Protein AF-A0A537QV20-F1 (afdb_monomer)

Mean predicted aligned error: 12.46 Å

Structure (mmCIF, N/CA/C/O backbone):
data_AF-A0A537QV20-F1
#
_entry.id   AF-A0A537QV20-F1
#
loop_
_atom_site.group_PDB
_atom_site.id
_atom_site.type_symbol
_atom_site.label_atom_id
_atom_site.label_alt_id
_atom_site.label_comp_id
_atom_site.label_asym_id
_atom_site.label_entity_id
_atom_site.label_seq_id
_atom_site.pdbx_PDB_ins_code
_atom_site.Cartn_x
_atom_site.Cartn_y
_atom_site.Cartn_z
_atom_site.occupancy
_atom_site.B_iso_or_equiv
_atom_site.auth_seq_id
_atom_site.auth_comp_id
_atom_site.auth_asym_id
_atom_site.auth_atom_id
_atom_site.pdbx_PDB_model_num
ATOM 1 N N . PHE A 1 1 ? -20.530 15.183 14.976 1.00 83.06 1 PHE A N 1
ATOM 2 C CA . PHE A 1 1 ? -19.533 14.927 16.036 1.00 83.06 1 PHE A CA 1
ATOM 3 C C . PHE A 1 1 ? -19.144 16.242 16.696 1.00 83.06 1 PHE A C 1
ATOM 5 O O . PHE A 1 1 ? -19.056 17.247 15.996 1.00 83.06 1 PHE A O 1
ATOM 12 N N . SER A 1 2 ? -18.939 16.245 18.011 1.00 84.62 2 SER A N 1
ATOM 13 C CA . SER A 1 2 ? -18.501 17.409 18.803 1.00 84.62 2 SER A CA 1
ATOM 14 C C . SER A 1 2 ? -17.058 17.230 19.309 1.00 84.62 2 SER A C 1
ATOM 16 O O . SER A 1 2 ? -16.461 16.164 19.130 1.00 84.62 2 SER A O 1
ATOM 18 N N . GLY A 1 3 ? -16.486 18.277 19.914 1.00 87.19 3 GLY A N 1
ATOM 19 C CA . GLY A 1 3 ? -15.143 18.257 20.516 1.00 87.19 3 GLY A CA 1
ATOM 20 C C . GLY A 1 3 ? -13.991 18.476 19.528 1.00 87.19 3 GLY A C 1
ATOM 21 O O . GLY A 1 3 ? -14.162 18.331 18.314 1.00 87.19 3 GLY A O 1
ATOM 22 N N . SER A 1 4 ? -12.823 18.851 20.049 1.00 85.56 4 SER A N 1
ATOM 23 C CA . SER A 1 4 ? -11.565 18.939 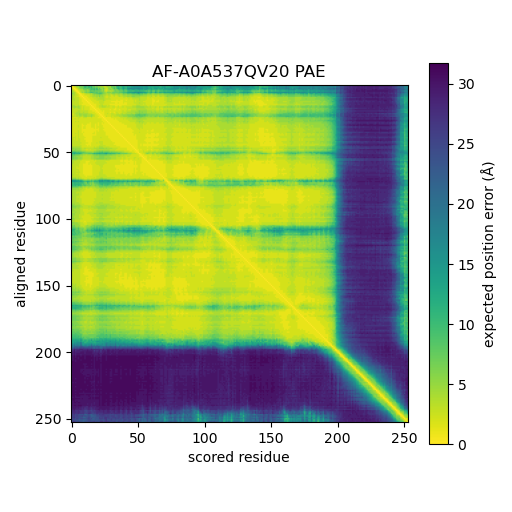19.301 1.00 85.56 4 SER A CA 1
ATOM 24 C C . SER A 1 4 ? -10.848 17.585 19.275 1.00 85.56 4 SER A C 1
ATOM 26 O O . SER A 1 4 ? -11.146 16.697 20.069 1.00 85.56 4 SER A O 1
ATOM 28 N N . VAL A 1 5 ? -9.928 17.414 18.326 1.00 86.88 5 VAL A N 1
ATOM 29 C CA . VAL A 1 5 ? -9.008 16.271 18.282 1.00 86.88 5 VAL A CA 1
ATOM 30 C C . VAL A 1 5 ? -7.671 16.762 18.823 1.00 86.88 5 VAL A C 1
ATOM 32 O O . VAL A 1 5 ? -7.104 17.696 18.261 1.00 86.88 5 VAL A O 1
ATOM 35 N N . ARG A 1 6 ? -7.198 16.176 19.927 1.00 85.19 6 ARG A N 1
ATOM 36 C CA . ARG A 1 6 ? -5.950 16.597 20.592 1.00 85.19 6 ARG A CA 1
ATOM 37 C C . ARG A 1 6 ? -4.696 16.198 19.821 1.00 85.19 6 ARG A C 1
ATOM 39 O O . ARG A 1 6 ? -3.746 16.967 19.770 1.00 85.19 6 ARG A O 1
ATOM 46 N N . GLU A 1 7 ? -4.710 15.011 19.223 1.00 88.38 7 GLU A N 1
ATOM 47 C CA . GLU A 1 7 ? -3.584 14.450 18.483 1.00 88.38 7 GLU A CA 1
ATOM 48 C C . GLU A 1 7 ? -4.075 13.859 17.164 1.00 88.38 7 GLU A C 1
ATOM 50 O O . GLU A 1 7 ? -5.080 13.144 17.121 1.00 88.38 7 GLU A O 1
ATOM 55 N N . MET A 1 8 ? -3.369 14.170 16.078 1.00 88.75 8 MET A N 1
ATOM 56 C CA . MET A 1 8 ? -3.676 13.600 14.775 1.00 88.75 8 MET A CA 1
ATOM 57 C C . MET A 1 8 ? -3.246 12.128 14.750 1.00 88.75 8 MET A C 1
ATOM 59 O O . MET A 1 8 ? -2.077 11.842 15.017 1.00 88.75 8 MET A O 1
ATOM 63 N N . PRO A 1 9 ? -4.149 11.187 14.424 1.00 91.81 9 PRO A N 1
ATOM 64 C CA . PRO A 1 9 ? -3.788 9.780 14.341 1.00 91.81 9 PRO A CA 1
ATOM 65 C C . PRO A 1 9 ? -2.670 9.562 13.326 1.00 91.81 9 PRO A C 1
ATOM 67 O O . PRO A 1 9 ? -2.690 10.132 12.235 1.00 91.81 9 PRO A O 1
ATOM 70 N N . ARG A 1 10 ? -1.709 8.707 13.679 1.00 93.81 10 ARG A N 1
ATOM 71 C CA . ARG A 1 10 ? -0.640 8.312 12.758 1.00 93.81 10 ARG A CA 1
ATOM 72 C C . ARG A 1 10 ? -1.222 7.541 11.572 1.00 93.81 10 ARG A C 1
ATOM 74 O O . ARG A 1 10 ? -2.214 6.821 11.718 1.00 93.81 10 ARG A O 1
ATOM 81 N N . GLU A 1 11 ? -0.578 7.664 10.418 1.00 95.06 11 GLU A N 1
ATOM 82 C CA . GLU A 1 11 ? -0.956 6.930 9.210 1.00 95.06 11 GLU A CA 1
ATOM 83 C C . GLU A 1 11 ? -0.945 5.412 9.460 1.00 95.06 11 GLU A C 1
ATOM 85 O O . GLU A 1 11 ? -0.132 4.907 10.239 1.00 95.06 11 GLU A O 1
ATOM 90 N N . GLY A 1 12 ? -1.876 4.687 8.837 1.00 96.88 12 GLY A N 1
ATOM 91 C CA . GLY A 1 12 ? -2.024 3.240 9.016 1.00 96.88 12 GLY A CA 1
ATOM 92 C C . GLY A 1 12 ? -2.440 2.795 10.421 1.00 96.88 12 GLY A C 1
ATOM 93 O O . GLY A 1 12 ? -2.220 1.643 10.776 1.00 96.88 12 GLY A O 1
ATOM 94 N N . THR A 1 13 ? -3.013 3.674 11.251 1.00 97.31 13 THR A N 1
ATOM 95 C CA . THR A 1 13 ? -3.509 3.288 12.589 1.00 97.31 13 THR A CA 1
ATOM 96 C C . THR A 1 13 ? -5.022 3.160 12.676 1.00 97.31 13 THR A C 1
ATOM 98 O O . THR A 1 13 ? -5.535 2.721 13.707 1.00 97.31 13 THR A O 1
ATOM 101 N N . MET A 1 14 ? -5.747 3.526 11.621 1.00 97.44 14 MET A N 1
ATOM 102 C CA . MET A 1 14 ? -7.204 3.519 11.582 1.00 97.44 14 MET A CA 1
ATOM 103 C C . MET A 1 14 ? -7.708 2.600 10.476 1.00 97.44 14 MET A C 1
ATOM 105 O O . MET A 1 14 ? -7.144 2.562 9.389 1.00 97.44 14 MET A O 1
ATOM 109 N N . LEU A 1 15 ? -8.802 1.887 10.739 1.00 98.06 15 LEU A N 1
ATOM 110 C CA . LEU A 1 15 ? -9.431 1.024 9.746 1.00 98.06 15 LEU A CA 1
ATOM 111 C C . LEU A 1 15 ? -10.532 1.814 9.021 1.00 98.06 15 LEU A C 1
ATOM 113 O O . LEU A 1 15 ? -11.494 2.229 9.677 1.00 98.06 15 LEU A O 1
ATOM 117 N N . PRO A 1 16 ? -10.425 2.051 7.703 1.00 95.88 16 PRO A N 1
ATOM 118 C CA . PRO A 1 16 ? -11.477 2.705 6.938 1.00 95.88 16 PRO A CA 1
ATOM 119 C C . PRO A 1 16 ? -12.624 1.719 6.679 1.00 95.88 16 PRO A C 1
ATOM 121 O O . PRO A 1 16 ? -12.529 0.827 5.843 1.00 95.88 16 PRO A O 1
ATOM 124 N N . GLU A 1 17 ? -13.722 1.890 7.409 1.00 94.31 17 GLU A N 1
ATOM 125 C CA . GLU A 1 17 ? -14.950 1.102 7.284 1.00 94.31 17 GLU A CA 1
ATOM 126 C C . GLU A 1 17 ? -16.180 1.986 7.530 1.00 94.31 17 GLU A C 1
ATOM 128 O O . GLU A 1 17 ? -16.075 3.163 7.885 1.00 94.31 17 GLU A O 1
ATOM 133 N N . THR A 1 18 ? -17.371 1.415 7.346 1.00 95.31 18 THR A N 1
ATOM 134 C CA . THR A 1 18 ? -18.624 2.080 7.714 1.00 95.31 18 THR A CA 1
ATOM 135 C C . THR A 1 18 ? -18.909 1.881 9.202 1.00 95.31 18 THR A C 1
ATOM 137 O O . THR A 1 18 ? -19.179 0.770 9.653 1.00 95.31 18 THR A O 1
ATOM 140 N N . TYR A 1 19 ? -18.921 2.973 9.967 1.00 94.81 19 TYR A N 1
ATOM 141 C CA . TYR A 1 19 ? -19.185 2.953 11.407 1.00 94.81 19 TYR A CA 1
ATOM 142 C C . TYR A 1 19 ? -20.510 3.636 11.748 1.00 94.81 19 TYR A C 1
ATOM 144 O O . TYR A 1 19 ? -20.805 4.732 11.275 1.00 94.81 19 TYR A O 1
ATOM 152 N N . LYS A 1 20 ? -21.294 3.012 12.634 1.00 95.69 20 LYS A N 1
ATOM 153 C CA . LYS A 1 20 ? -22.526 3.594 13.186 1.00 95.69 20 LYS A CA 1
ATOM 154 C C . LYS A 1 20 ? -22.252 4.215 14.555 1.00 95.69 20 LYS A C 1
ATOM 156 O O . LYS A 1 20 ? -21.703 3.548 15.438 1.00 95.69 20 LYS A O 1
ATOM 161 N N . PHE A 1 21 ? -22.675 5.465 14.739 1.00 95.12 21 PHE A N 1
ATOM 162 C CA . PHE A 1 21 ? -22.495 6.224 15.978 1.00 95.12 21 PHE A CA 1
ATOM 163 C C . PHE A 1 21 ? -23.814 6.840 16.457 1.00 95.12 21 PHE A C 1
ATOM 165 O O . PHE A 1 21 ? -24.584 7.331 15.627 1.00 95.12 21 PHE A O 1
ATOM 172 N N . PRO A 1 22 ? -24.081 6.852 17.775 1.00 94.69 22 PRO A N 1
ATOM 173 C CA . PRO A 1 22 ? -25.190 7.617 18.327 1.00 94.69 22 PRO A CA 1
ATOM 174 C C . PRO A 1 22 ? -24.954 9.128 18.176 1.00 94.69 22 PRO A C 1
ATOM 176 O O . PRO A 1 22 ? -23.826 9.607 18.016 1.00 94.69 22 PRO A O 1
ATOM 179 N N . ARG A 1 23 ? -26.033 9.916 18.250 1.00 93.44 23 ARG A N 1
ATOM 180 C CA . ARG A 1 23 ? -25.908 11.380 18.308 1.00 93.44 23 ARG A CA 1
ATOM 181 C C . ARG A 1 23 ? -25.132 11.776 19.568 1.00 93.44 23 ARG A C 1
ATOM 183 O O . ARG A 1 23 ? -25.304 11.178 20.621 1.00 93.44 23 ARG A O 1
ATOM 190 N N . GLY A 1 24 ? -24.281 12.791 19.442 1.00 92.69 24 GLY A N 1
ATOM 191 C CA . GLY A 1 24 ? -23.457 13.289 20.549 1.00 92.69 24 GLY A CA 1
ATOM 192 C C . GLY A 1 24 ? -22.085 12.623 20.703 1.00 92.69 24 GLY A C 1
ATOM 193 O O . GLY A 1 24 ? -21.293 13.113 21.500 1.00 92.69 24 GLY A O 1
ATOM 194 N N . THR A 1 25 ? -21.748 11.583 19.925 1.00 95.44 25 THR A N 1
ATOM 195 C CA . THR A 1 25 ? -20.388 11.010 19.934 1.00 95.44 25 THR A CA 1
ATOM 196 C C . THR A 1 25 ? -19.331 12.071 19.602 1.00 95.44 25 THR A C 1
ATOM 198 O O . THR A 1 25 ? -19.487 12.865 18.659 1.00 95.44 25 THR A O 1
ATOM 201 N N . THR A 1 26 ? -18.242 12.082 20.372 1.00 95.56 26 THR A N 1
ATOM 202 C CA . THR A 1 26 ? -17.119 13.006 20.175 1.00 95.56 26 THR A CA 1
ATOM 203 C C . THR A 1 26 ? -16.193 12.526 19.058 1.00 95.56 26 THR A C 1
ATOM 205 O O . THR A 1 26 ? -16.142 11.338 18.737 1.00 95.56 26 THR A O 1
ATOM 208 N N . ARG A 1 27 ? -15.425 13.440 18.454 1.00 95.06 27 ARG A N 1
ATOM 209 C CA . ARG A 1 27 ? -14.431 13.073 17.425 1.00 95.06 27 ARG A CA 1
ATOM 210 C C . ARG A 1 27 ? -13.378 12.087 17.949 1.00 95.06 27 ARG A C 1
ATOM 212 O O . ARG A 1 27 ? -13.012 11.158 17.239 1.00 95.06 27 ARG A O 1
ATOM 219 N N . GLU A 1 28 ? -12.951 12.239 19.199 1.00 94.88 28 GLU A N 1
ATOM 220 C CA . GLU A 1 28 ? -11.993 11.331 19.847 1.00 94.88 28 GLU A CA 1
ATOM 221 C C . GLU A 1 28 ? -12.555 9.910 19.996 1.00 94.88 28 GLU A C 1
ATOM 223 O O . GLU A 1 28 ? -11.861 8.939 19.707 1.00 94.88 28 GLU A O 1
ATOM 228 N N . GLN A 1 29 ? -13.834 9.772 20.366 1.00 95.00 29 GLN A N 1
ATOM 229 C CA . GLN A 1 29 ? -14.499 8.467 20.451 1.00 95.00 29 GLN A CA 1
ATOM 230 C C . GLN A 1 29 ? -14.603 7.780 19.083 1.00 95.00 29 GLN A C 1
ATOM 232 O O . GLN A 1 29 ? -14.464 6.558 18.994 1.00 95.00 29 GLN A O 1
ATOM 237 N N . VAL A 1 30 ? -14.825 8.551 18.012 1.00 95.50 30 VAL A N 1
ATOM 238 C CA . VAL A 1 30 ? -14.817 8.029 16.635 1.00 95.50 30 VAL A CA 1
ATOM 239 C C . VAL A 1 30 ? -13.439 7.471 16.287 1.00 95.50 30 VAL A C 1
ATOM 241 O O . VAL A 1 30 ? -13.338 6.308 15.900 1.00 95.50 30 VAL A O 1
ATOM 244 N N . ILE A 1 31 ? -12.382 8.264 16.488 1.00 95.81 31 ILE A N 1
ATOM 245 C CA . ILE A 1 31 ? -10.993 7.863 16.221 1.00 95.81 31 ILE A CA 1
ATOM 246 C C . ILE A 1 31 ? -10.628 6.610 17.023 1.00 95.81 31 ILE A C 1
ATOM 248 O O . ILE A 1 31 ? -10.145 5.633 16.452 1.00 95.81 31 ILE A O 1
ATOM 252 N N . ALA A 1 32 ? -10.917 6.598 18.327 1.00 95.81 32 ALA A N 1
ATOM 253 C CA . ALA A 1 32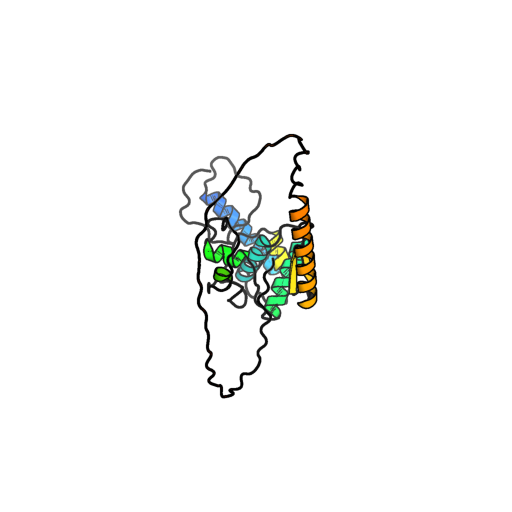 ? -10.618 5.464 19.196 1.00 95.81 32 ALA A CA 1
ATOM 254 C C . ALA A 1 32 ? -11.306 4.177 18.715 1.00 95.81 32 ALA A C 1
ATOM 256 O O . ALA A 1 32 ? -10.694 3.106 18.713 1.00 95.81 32 ALA A O 1
ATOM 257 N N . ARG A 1 33 ? -12.557 4.273 18.239 1.00 96.69 33 ARG A N 1
ATOM 258 C CA . ARG A 1 33 ? -13.276 3.129 17.664 1.00 96.69 33 ARG A CA 1
ATOM 259 C C . ARG A 1 33 ? -12.601 2.611 16.394 1.00 96.69 33 ARG A C 1
ATOM 261 O O . ARG A 1 33 ? -12.445 1.398 16.258 1.00 96.69 33 ARG A O 1
ATOM 268 N N . MET A 1 34 ? -12.178 3.502 15.498 1.00 97.94 34 MET A N 1
ATOM 269 C CA . MET A 1 34 ? -11.479 3.127 14.261 1.00 97.94 34 MET A CA 1
ATOM 270 C C . MET A 1 34 ? -10.116 2.484 14.543 1.00 97.94 34 MET A C 1
ATOM 272 O O . MET A 1 34 ? -9.760 1.489 13.913 1.00 97.94 34 MET A O 1
ATOM 276 N N . GLN A 1 35 ? -9.366 3.005 15.517 1.00 97.94 35 GLN A N 1
ATOM 277 C CA . GLN A 1 35 ? -8.081 2.438 15.935 1.00 97.94 35 GLN A CA 1
ATOM 278 C C . GLN A 1 35 ? -8.246 1.073 16.606 1.00 97.94 35 GLN A C 1
ATOM 280 O O . GLN A 1 35 ? -7.445 0.164 16.389 1.00 97.94 35 GLN A O 1
ATOM 285 N N . GLN A 1 36 ? -9.295 0.896 17.411 1.00 98.12 36 GLN A N 1
ATOM 286 C CA . GLN A 1 36 ? -9.593 -0.397 18.020 1.00 98.12 36 GLN A CA 1
ATOM 287 C C . GLN A 1 36 ? -9.984 -1.436 16.962 1.00 98.12 36 GLN A C 1
ATOM 289 O O . GLN A 1 36 ? -9.533 -2.579 17.041 1.00 98.12 36 GLN A O 1
ATOM 294 N N . ALA A 1 37 ? -10.783 -1.046 15.965 1.00 98.25 37 ALA A N 1
ATOM 295 C CA . ALA A 1 37 ? -11.127 -1.909 14.839 1.00 98.25 37 ALA A CA 1
ATOM 296 C C . ALA A 1 37 ? -9.877 -2.313 14.040 1.00 98.25 37 ALA A C 1
ATOM 298 O O . ALA A 1 37 ? -9.674 -3.501 13.798 1.00 98.25 37 ALA A O 1
ATOM 299 N N . HIS A 1 38 ? -8.991 -1.356 13.744 1.00 98.56 38 HIS A N 1
ATOM 300 C CA . HIS A 1 38 ? -7.707 -1.620 13.091 1.00 98.56 38 HIS A CA 1
ATOM 301 C C . HIS A 1 38 ? -6.852 -2.626 13.860 1.00 98.56 38 HIS A C 1
ATOM 303 O O . HIS A 1 38 ? -6.428 -3.627 13.292 1.00 98.56 38 HIS A O 1
ATOM 309 N N . LYS A 1 39 ? -6.638 -2.406 15.164 1.00 98.31 39 LYS A N 1
ATOM 310 C CA . LYS A 1 39 ? -5.831 -3.306 16.004 1.00 98.31 39 LYS A CA 1
ATOM 311 C C . LYS A 1 39 ? -6.364 -4.739 15.996 1.00 98.31 39 LYS A C 1
ATOM 313 O O . LYS A 1 39 ? -5.577 -5.672 15.887 1.00 98.31 39 LYS A O 1
ATOM 318 N N . ARG A 1 40 ? -7.688 -4.912 16.091 1.00 98.31 40 ARG A N 1
ATOM 319 C CA . ARG A 1 40 ? -8.326 -6.238 16.042 1.00 98.31 40 ARG A CA 1
ATOM 320 C C . ARG A 1 40 ? -8.139 -6.903 14.681 1.00 98.31 40 ARG A C 1
ATOM 322 O O . ARG A 1 40 ? -7.693 -8.043 14.637 1.00 98.31 40 ARG A O 1
ATOM 329 N N . ALA A 1 41 ? -8.441 -6.187 13.597 1.00 98.44 41 ALA A N 1
ATOM 330 C CA . ALA A 1 41 ? -8.304 -6.713 12.242 1.00 98.44 41 ALA A CA 1
ATOM 331 C C . ALA A 1 41 ? -6.849 -7.089 11.931 1.00 98.44 41 ALA A C 1
ATOM 333 O O . ALA A 1 41 ? -6.591 -8.178 11.432 1.00 98.44 41 ALA A O 1
ATOM 334 N N . LEU A 1 42 ? -5.892 -6.226 12.282 1.00 98.56 42 LEU A N 1
ATOM 335 C CA . LEU A 1 42 ? -4.472 -6.494 12.078 1.00 98.56 42 LEU A CA 1
ATOM 336 C C . LEU A 1 42 ? -4.011 -7.738 12.842 1.00 98.56 42 LEU A C 1
ATOM 338 O O . LEU A 1 42 ? -3.314 -8.560 12.261 1.00 98.56 42 LEU A O 1
ATOM 342 N N . ALA A 1 43 ? -4.402 -7.893 14.110 1.00 98.50 43 ALA A N 1
ATOM 343 C CA . ALA A 1 43 ? -4.035 -9.065 14.902 1.00 98.50 43 ALA A CA 1
ATOM 344 C C . ALA A 1 43 ? -4.576 -10.367 14.284 1.00 98.50 43 ALA A C 1
ATOM 346 O O . ALA A 1 43 ? -3.815 -11.309 14.075 1.00 98.50 43 ALA A O 1
ATOM 347 N N . GLU A 1 44 ? -5.861 -10.379 13.919 1.00 98.38 44 GLU A N 1
ATOM 348 C CA . GLU A 1 44 ? -6.536 -11.523 13.291 1.00 98.38 44 GLU A CA 1
ATOM 349 C C . GLU A 1 44 ? -5.884 -11.918 11.953 1.00 98.38 44 GLU A C 1
ATOM 351 O O . GLU A 1 44 ? -5.646 -13.092 11.673 1.00 98.38 44 GLU A O 1
ATOM 356 N N . ILE A 1 45 ? -5.576 -10.928 11.113 1.00 98.50 45 ILE A N 1
ATOM 357 C CA . ILE A 1 45 ? -4.964 -11.140 9.796 1.00 98.50 45 ILE A CA 1
ATOM 358 C C . ILE A 1 45 ? -3.512 -11.590 9.941 1.00 98.50 45 ILE A C 1
ATOM 360 O O . ILE A 1 45 ? -3.071 -12.503 9.245 1.00 98.50 45 ILE A O 1
ATOM 364 N N . TRP A 1 46 ? -2.765 -10.970 10.855 1.00 98.19 46 TRP A N 1
ATOM 365 C CA . TRP A 1 46 ? -1.368 -11.304 11.100 1.00 98.19 46 TRP A CA 1
ATOM 366 C C . TRP A 1 46 ? -1.204 -12.751 11.562 1.00 98.19 46 TRP A C 1
ATOM 368 O O . TRP A 1 46 ? -0.277 -13.426 11.116 1.00 98.19 46 TRP A O 1
ATOM 378 N N . GLU A 1 47 ? -2.101 -13.247 12.411 1.00 97.56 47 GLU A N 1
ATOM 379 C CA . GLU A 1 47 ? -2.091 -14.637 12.875 1.00 97.56 47 GLU A CA 1
ATOM 380 C C . GLU A 1 47 ? -2.285 -15.637 11.724 1.00 97.56 47 GLU A C 1
ATOM 382 O O . GLU A 1 47 ? -1.612 -16.663 11.676 1.00 97.56 47 GLU A O 1
ATOM 387 N N . ARG A 1 48 ? -3.141 -15.304 10.751 1.00 96.50 48 ARG A N 1
ATOM 388 C CA . ARG A 1 48 ? -3.483 -16.169 9.607 1.00 96.50 48 ARG A CA 1
ATOM 389 C C . ARG A 1 48 ? -2.665 -15.894 8.344 1.00 96.50 48 ARG A C 1
ATOM 391 O O . ARG A 1 48 ? -3.013 -16.391 7.273 1.00 96.50 48 ARG A O 1
ATOM 398 N N . ARG A 1 49 ? -1.623 -15.068 8.431 1.00 97.69 49 ARG A N 1
ATOM 399 C CA . ARG A 1 49 ? -0.784 -14.728 7.276 1.00 97.69 49 ARG A CA 1
ATOM 400 C C . ARG A 1 49 ? -0.056 -15.960 6.744 1.00 97.69 49 ARG A C 1
ATOM 402 O O . ARG A 1 49 ? 0.241 -16.902 7.480 1.00 97.69 49 ARG A O 1
ATOM 409 N N . THR A 1 50 ? 0.330 -15.908 5.476 1.00 95.62 50 THR A N 1
ATOM 410 C CA . THR A 1 50 ? 1.201 -16.932 4.889 1.00 95.62 50 THR A CA 1
ATOM 411 C C . THR A 1 50 ? 2.551 -16.976 5.639 1.00 95.62 50 THR A C 1
ATOM 413 O O . THR A 1 50 ? 3.144 -15.923 5.875 1.00 95.62 50 THR A O 1
ATOM 416 N N . PRO A 1 51 ? 3.072 -18.160 6.018 1.00 88.94 51 PRO A N 1
ATOM 417 C CA . PRO A 1 51 ? 4.227 -18.266 6.920 1.00 88.94 51 PRO A CA 1
ATOM 418 C C . PRO A 1 51 ? 5.553 -17.757 6.332 1.00 88.94 51 PRO A C 1
ATOM 420 O O . PRO A 1 51 ? 6.411 -17.308 7.085 1.00 88.94 51 PRO A O 1
ATOM 423 N N . ASP A 1 52 ? 5.721 -17.785 5.007 1.00 89.19 52 ASP A N 1
ATOM 424 C CA . ASP A 1 52 ? 6.979 -17.447 4.319 1.00 89.19 52 ASP A CA 1
ATOM 425 C C . ASP A 1 52 ? 6.935 -16.068 3.629 1.00 89.19 52 ASP A C 1
ATOM 427 O O . ASP A 1 52 ? 7.264 -15.897 2.449 1.00 89.19 52 ASP A O 1
ATOM 431 N N . LEU A 1 53 ? 6.430 -15.058 4.339 1.00 95.50 53 LEU A N 1
ATOM 432 C CA . LEU A 1 53 ? 6.459 -13.680 3.853 1.00 95.50 53 LEU A CA 1
ATOM 433 C C . LEU A 1 53 ? 7.799 -13.011 4.206 1.00 95.50 53 LEU A C 1
ATOM 435 O O . LEU A 1 53 ? 8.261 -13.130 5.339 1.00 95.50 53 LEU A O 1
ATOM 439 N N . PRO A 1 54 ? 8.383 -12.196 3.306 1.00 95.75 54 PRO A N 1
ATOM 440 C CA . PRO A 1 54 ? 9.555 -11.363 3.608 1.00 95.75 54 PRO A CA 1
ATOM 441 C C . PRO A 1 54 ? 9.256 -10.207 4.591 1.00 95.75 54 PRO A C 1
ATOM 443 O O . PRO A 1 54 ? 10.112 -9.354 4.823 1.00 95.75 54 PRO A O 1
ATOM 446 N N . ILE A 1 55 ? 8.044 -10.161 5.152 1.00 95.62 55 ILE A N 1
ATOM 447 C CA . ILE A 1 55 ? 7.554 -9.166 6.108 1.00 95.62 55 ILE A CA 1
ATOM 448 C C . ILE A 1 55 ? 7.662 -9.745 7.515 1.00 95.62 55 ILE A C 1
ATOM 450 O O . ILE A 1 55 ? 7.101 -10.799 7.811 1.00 95.62 55 ILE A O 1
ATOM 454 N N . LYS A 1 56 ? 8.367 -9.033 8.395 1.00 95.19 56 LYS A N 1
ATOM 455 C CA . LYS A 1 56 ? 8.761 -9.531 9.718 1.00 95.19 56 LYS A CA 1
ATOM 456 C C . LYS A 1 56 ? 7.836 -9.089 10.845 1.00 95.19 56 LYS A C 1
ATOM 458 O O . LYS A 1 56 ? 7.796 -9.760 11.871 1.00 95.19 56 LYS A O 1
ATOM 463 N N . THR A 1 57 ? 7.110 -7.984 10.675 1.00 97.75 57 THR A N 1
ATOM 464 C CA . THR A 1 57 ? 6.265 -7.420 11.738 1.00 97.75 57 THR A CA 1
ATOM 465 C C . THR A 1 57 ? 4.882 -6.997 11.229 1.00 97.75 57 THR A C 1
ATOM 467 O O . THR A 1 57 ? 4.738 -6.703 10.035 1.00 97.75 57 THR A O 1
ATOM 470 N N . PRO A 1 58 ? 3.865 -6.920 12.113 1.00 97.94 58 PRO A N 1
ATOM 471 C CA . PRO A 1 58 ? 2.553 -6.378 11.763 1.00 97.94 58 PRO A CA 1
ATOM 472 C C . PRO A 1 58 ? 2.626 -4.959 11.184 1.00 97.94 58 PRO A C 1
ATOM 474 O O . PRO A 1 58 ? 1.880 -4.622 10.272 1.00 97.94 58 PRO A O 1
ATOM 477 N N . GLU A 1 59 ? 3.553 -4.127 11.654 1.00 98.12 59 GLU A N 1
ATOM 478 C CA . GLU A 1 59 ? 3.741 -2.761 11.155 1.00 98.12 59 GLU A CA 1
ATOM 479 C C . GLU A 1 59 ? 4.227 -2.766 9.704 1.00 98.12 59 GLU A C 1
ATOM 481 O O . GLU A 1 59 ? 3.734 -1.998 8.882 1.00 98.12 59 GLU A O 1
ATOM 486 N N . GLN A 1 60 ? 5.145 -3.671 9.354 1.00 98.44 60 GLN A N 1
ATOM 487 C CA . GLN A 1 60 ? 5.577 -3.842 7.967 1.00 98.44 60 GLN A CA 1
ATOM 488 C C . GLN A 1 60 ? 4.441 -4.364 7.074 1.00 98.44 60 GLN A C 1
ATOM 490 O O . GLN A 1 60 ? 4.355 -3.965 5.910 1.00 98.44 60 GLN A O 1
ATOM 495 N N . LEU A 1 61 ? 3.549 -5.209 7.610 1.00 98.56 61 LEU A N 1
ATOM 496 C CA . LEU A 1 61 ? 2.341 -5.640 6.901 1.00 98.56 61 LEU A CA 1
ATOM 497 C C . LEU A 1 61 ? 1.434 -4.444 6.592 1.00 98.56 61 LEU A C 1
ATOM 499 O O . LEU A 1 61 ? 0.994 -4.298 5.454 1.00 98.56 61 LEU A O 1
ATOM 503 N N . VAL A 1 62 ? 1.197 -3.568 7.573 1.00 98.69 62 VAL A N 1
ATOM 504 C CA . VAL A 1 62 ? 0.416 -2.333 7.386 1.00 98.69 62 VAL A CA 1
ATOM 505 C C . VAL A 1 62 ? 1.071 -1.426 6.344 1.00 98.69 62 VAL A C 1
ATOM 507 O O . VAL A 1 62 ? 0.378 -0.906 5.469 1.00 98.69 62 VAL A O 1
ATOM 510 N N . THR A 1 63 ? 2.398 -1.271 6.378 1.00 98.62 63 THR A N 1
ATOM 511 C CA . THR A 1 63 ? 3.129 -0.493 5.370 1.00 98.62 63 THR A CA 1
ATOM 512 C C . THR A 1 63 ? 2.903 -1.051 3.969 1.00 98.62 63 THR A C 1
ATOM 514 O O . THR A 1 63 ? 2.486 -0.297 3.089 1.00 98.62 63 THR A O 1
ATOM 517 N N . LEU A 1 64 ? 3.097 -2.358 3.753 1.00 98.50 64 LEU A N 1
ATOM 518 C CA . LEU A 1 64 ? 2.839 -2.959 2.443 1.00 98.50 64 LEU A CA 1
ATOM 519 C C . LEU A 1 64 ? 1.370 -2.796 2.029 1.00 98.50 64 LEU A C 1
ATOM 521 O O . LEU A 1 64 ? 1.093 -2.392 0.901 1.00 98.50 64 LEU A O 1
ATOM 525 N N . ALA A 1 65 ? 0.433 -3.072 2.936 1.00 98.44 65 ALA A N 1
ATOM 526 C CA . ALA A 1 65 ? -0.994 -2.944 2.669 1.00 98.44 65 ALA A CA 1
ATOM 527 C C . ALA A 1 65 ? -1.374 -1.514 2.260 1.00 98.44 65 ALA A C 1
ATOM 529 O O . ALA A 1 65 ? -2.196 -1.339 1.367 1.00 98.44 65 ALA A O 1
ATOM 530 N N . SER A 1 66 ? -0.749 -0.492 2.853 1.00 98.19 66 SER A N 1
ATOM 531 C CA . SER A 1 66 ? -0.980 0.907 2.477 1.00 98.19 66 SER A CA 1
ATOM 532 C C . SER A 1 66 ? -0.498 1.237 1.061 1.00 98.19 66 SER A C 1
ATOM 534 O O . SER A 1 66 ? -1.118 2.050 0.383 1.00 98.19 66 SER A O 1
ATOM 536 N N . ILE A 1 67 ? 0.568 0.583 0.588 1.00 98.00 67 ILE A N 1
ATOM 537 C CA . ILE A 1 67 ? 1.050 0.728 -0.790 1.00 98.00 67 ILE A CA 1
ATOM 538 C C . ILE A 1 67 ? 0.061 0.047 -1.740 1.00 98.00 67 ILE A C 1
ATOM 540 O O . ILE A 1 67 ? -0.422 0.671 -2.680 1.00 98.00 67 ILE A O 1
ATOM 544 N N . VAL A 1 68 ? -0.322 -1.198 -1.440 1.00 97.69 68 VAL A N 1
ATOM 545 C CA . VAL A 1 68 ? -1.301 -1.971 -2.225 1.00 97.69 68 VAL A CA 1
ATOM 546 C C . VAL A 1 68 ? -2.646 -1.242 -2.341 1.00 97.69 68 VAL A C 1
ATOM 548 O O . VAL A 1 68 ? -3.226 -1.203 -3.427 1.00 97.69 68 VAL A O 1
ATOM 551 N N . GLU A 1 69 ? -3.119 -0.631 -1.249 1.00 96.19 69 GLU A N 1
ATOM 552 C CA . GLU A 1 69 ? -4.338 0.191 -1.204 1.00 96.19 69 GLU A CA 1
ATOM 553 C C . GLU A 1 69 ? -4.286 1.342 -2.213 1.00 96.19 69 GLU A C 1
ATOM 555 O O . GLU A 1 69 ? -5.277 1.638 -2.874 1.00 96.19 69 GLU A O 1
ATOM 560 N N . LYS A 1 70 ? -3.128 1.999 -2.341 1.00 94.25 70 LYS A N 1
ATOM 561 C CA . LYS A 1 70 ? -2.970 3.158 -3.223 1.00 94.25 70 LYS A CA 1
ATOM 562 C C . LYS A 1 70 ? -2.758 2.795 -4.688 1.00 94.25 70 LYS A C 1
ATOM 564 O O . LYS A 1 70 ? -3.057 3.639 -5.528 1.00 94.25 70 LYS A O 1
ATOM 569 N N . GLU A 1 71 ? -2.279 1.591 -4.979 1.00 92.81 71 GLU A N 1
ATOM 570 C CA . GLU A 1 71 ? -2.082 1.103 -6.351 1.00 92.81 71 GLU A CA 1
ATOM 571 C C . GLU A 1 71 ? -3.346 0.491 -6.952 1.00 92.81 71 GLU A C 1
ATOM 573 O O . GLU A 1 71 ? -3.579 0.556 -8.157 1.00 92.81 71 GLU A O 1
ATOM 578 N N . THR A 1 72 ? -4.183 -0.133 -6.122 1.00 85.25 72 THR A N 1
ATOM 579 C CA . THR A 1 72 ? -5.236 -1.003 -6.641 1.00 85.25 72 THR A CA 1
ATOM 580 C C . THR A 1 72 ? -6.599 -0.317 -6.678 1.00 85.25 72 THR A C 1
ATOM 582 O O . THR A 1 72 ? -7.244 -0.149 -5.643 1.00 85.25 72 THR A O 1
ATOM 585 N N . GLY A 1 73 ? -7.099 -0.041 -7.887 1.00 75.94 73 GLY A N 1
ATOM 586 C CA . GLY A 1 73 ? -8.490 0.375 -8.111 1.00 75.94 73 GLY A CA 1
ATOM 587 C C . GLY A 1 73 ? -9.498 -0.784 -8.178 1.00 75.94 73 GLY A C 1
ATOM 588 O O . GLY A 1 73 ? -10.619 -0.649 -7.689 1.00 75.94 73 GLY A O 1
ATOM 589 N N . LYS A 1 74 ? -9.111 -1.940 -8.742 1.00 86.25 74 LYS A N 1
ATOM 590 C CA . LYS A 1 74 ? -9.983 -3.120 -8.920 1.00 86.25 74 LYS A CA 1
ATOM 591 C C . LYS A 1 74 ? -9.795 -4.148 -7.805 1.00 86.25 74 LYS A C 1
ATOM 593 O O . LYS A 1 74 ? -8.681 -4.594 -7.548 1.00 86.25 74 LYS A O 1
ATOM 598 N N . SER A 1 75 ? -10.884 -4.580 -7.168 1.00 85.88 75 SER A N 1
ATOM 599 C CA . SER A 1 75 ? -10.828 -5.517 -6.034 1.00 85.88 75 SER A CA 1
ATOM 600 C C . SER A 1 75 ? -10.069 -6.806 -6.330 1.00 85.88 75 SER A C 1
ATOM 602 O O . SER A 1 75 ? -9.310 -7.275 -5.481 1.00 85.88 75 SER A O 1
ATOM 604 N N . ASP A 1 76 ? -10.251 -7.327 -7.537 1.00 89.06 76 ASP A N 1
ATOM 605 C CA . ASP A 1 76 ? -9.834 -8.678 -7.912 1.00 89.06 76 ASP A CA 1
ATOM 606 C C . ASP A 1 76 ? -8.336 -8.757 -8.237 1.00 89.06 76 ASP A C 1
ATOM 608 O O . ASP A 1 76 ? -7.729 -9.823 -8.166 1.00 89.06 76 ASP A O 1
ATOM 612 N N . GLU A 1 77 ? -7.701 -7.618 -8.522 1.00 94.06 77 GLU A N 1
ATOM 613 C CA . GLU A 1 77 ? -6.267 -7.541 -8.818 1.00 94.06 77 GLU A CA 1
ATOM 614 C C . GLU A 1 77 ? -5.417 -7.362 -7.555 1.00 94.06 77 GLU A C 1
ATOM 616 O O . GLU A 1 77 ? -4.203 -7.567 -7.585 1.00 94.06 77 GLU A O 1
ATOM 621 N N . ARG A 1 78 ? -6.036 -7.016 -6.421 1.00 95.56 78 ARG A N 1
ATOM 622 C CA . ARG A 1 78 ? -5.330 -6.580 -5.208 1.00 95.56 78 ARG A CA 1
ATOM 623 C C . ARG A 1 78 ? -4.347 -7.615 -4.670 1.00 95.56 78 ARG A C 1
ATOM 625 O O . ARG A 1 78 ? -3.215 -7.281 -4.325 1.00 95.56 78 ARG A O 1
ATOM 632 N N . SER A 1 79 ? -4.761 -8.880 -4.620 1.00 96.94 79 SER A N 1
ATOM 633 C CA . SER A 1 79 ? -3.903 -9.988 -4.176 1.00 96.94 79 SER A CA 1
ATOM 634 C C . SER A 1 79 ? -2.726 -10.222 -5.130 1.00 96.94 79 SER A C 1
ATOM 636 O O . SER A 1 79 ? -1.650 -10.640 -4.697 1.00 96.94 79 SER A O 1
ATOM 638 N N . ARG A 1 80 ? -2.898 -9.916 -6.420 1.00 97.25 80 ARG A N 1
ATOM 639 C CA . ARG A 1 80 ? -1.864 -10.036 -7.450 1.00 97.25 80 ARG A CA 1
ATOM 640 C C . ARG A 1 80 ? -0.884 -8.863 -7.421 1.00 97.25 80 ARG A C 1
ATOM 642 O O . ARG A 1 80 ? 0.319 -9.091 -7.489 1.00 97.25 80 ARG A O 1
ATOM 649 N N . VAL A 1 81 ? -1.362 -7.640 -7.194 1.00 97.62 81 VAL A N 1
ATOM 650 C CA . VAL A 1 81 ? -0.505 -6.471 -6.921 1.00 97.62 81 VAL A CA 1
ATOM 651 C C . VAL A 1 81 ? 0.342 -6.706 -5.665 1.00 97.62 81 VAL A C 1
ATOM 653 O O . VAL A 1 81 ? 1.558 -6.515 -5.691 1.00 97.62 81 VAL A O 1
ATOM 656 N N . ALA A 1 82 ? -0.261 -7.217 -4.586 1.00 97.88 82 ALA A N 1
ATOM 657 C CA . ALA A 1 82 ? 0.479 -7.609 -3.386 1.00 97.88 82 ALA A CA 1
ATOM 658 C C . ALA A 1 82 ? 1.549 -8.678 -3.685 1.00 97.88 82 ALA A C 1
ATOM 660 O O . ALA A 1 82 ? 2.666 -8.590 -3.172 1.00 97.88 82 ALA A O 1
ATOM 661 N N . SER A 1 83 ? 1.241 -9.646 -4.561 1.00 97.88 83 SER A N 1
ATOM 662 C CA . SER A 1 83 ? 2.193 -10.662 -5.035 1.00 97.88 83 SER A CA 1
ATOM 663 C C . SER A 1 83 ? 3.431 -10.037 -5.680 1.00 97.88 83 SER A C 1
ATOM 665 O O . SER A 1 83 ? 4.548 -10.406 -5.321 1.00 97.88 83 SER A O 1
ATOM 667 N N . VAL A 1 84 ? 3.255 -9.034 -6.549 1.00 98.19 84 VAL A N 1
ATOM 668 C CA . VAL A 1 84 ? 4.372 -8.336 -7.206 1.00 98.19 84 VAL A CA 1
ATOM 669 C C . VAL A 1 84 ? 5.310 -7.699 -6.185 1.00 98.19 84 VAL A C 1
ATOM 671 O O . VAL A 1 84 ? 6.522 -7.919 -6.236 1.00 98.19 84 VAL A O 1
ATOM 674 N N . PHE A 1 85 ? 4.774 -6.947 -5.223 1.00 98.31 85 PHE A N 1
ATOM 675 C CA . PHE A 1 85 ? 5.607 -6.305 -4.206 1.00 98.31 85 PHE A CA 1
ATOM 676 C C . PHE A 1 85 ? 6.314 -7.321 -3.305 1.00 98.31 85 PHE A C 1
ATOM 678 O O . PHE A 1 85 ? 7.502 -7.166 -3.028 1.00 98.31 85 PHE A O 1
ATOM 685 N N . ILE A 1 86 ? 5.635 -8.395 -2.899 1.00 98.19 86 ILE A N 1
ATOM 686 C CA . ILE A 1 86 ? 6.246 -9.474 -2.112 1.00 98.19 86 ILE A CA 1
ATOM 687 C C . ILE A 1 86 ? 7.362 -10.174 -2.897 1.00 98.19 86 ILE A C 1
ATOM 689 O O . ILE A 1 86 ? 8.439 -10.415 -2.348 1.00 98.19 86 ILE A O 1
ATOM 693 N N . ASN A 1 87 ? 7.150 -10.464 -4.181 1.00 98.12 87 ASN A N 1
ATOM 694 C CA . ASN A 1 87 ? 8.162 -11.075 -5.040 1.00 98.12 87 ASN A CA 1
ATOM 695 C C . ASN A 1 87 ? 9.380 -10.162 -5.210 1.00 98.12 87 ASN A C 1
ATOM 697 O O . ASN A 1 87 ? 10.514 -10.628 -5.088 1.00 98.12 87 ASN A O 1
ATOM 701 N N . ARG A 1 88 ? 9.160 -8.855 -5.396 1.00 98.12 88 ARG A N 1
ATOM 702 C CA . ARG A 1 88 ? 10.238 -7.861 -5.434 1.00 98.12 88 ARG A CA 1
ATOM 703 C C . ARG A 1 88 ? 11.020 -7.811 -4.125 1.00 98.12 88 ARG A C 1
ATOM 705 O O . ARG A 1 88 ? 12.244 -7.874 -4.168 1.00 98.12 88 ARG A O 1
ATOM 712 N N . LEU A 1 89 ? 10.342 -7.792 -2.974 1.00 97.88 89 LEU A N 1
ATOM 713 C CA . LEU A 1 89 ? 10.999 -7.835 -1.661 1.00 97.88 89 LEU A CA 1
ATOM 714 C C . LEU A 1 89 ? 11.870 -9.086 -1.499 1.00 97.88 89 LEU A C 1
ATOM 716 O O . LEU A 1 89 ? 13.012 -8.977 -1.055 1.00 97.88 89 LEU A O 1
ATOM 720 N N . ARG A 1 90 ? 11.370 -10.261 -1.904 1.00 96.69 90 ARG A N 1
ATOM 721 C CA . ARG A 1 90 ? 12.143 -11.516 -1.870 1.00 96.69 90 ARG A CA 1
ATOM 722 C C . ARG A 1 90 ? 13.395 -11.447 -2.742 1.00 96.69 90 ARG A C 1
ATOM 724 O O . ARG A 1 90 ? 14.449 -11.917 -2.328 1.00 96.69 90 ARG A O 1
ATOM 731 N N . GLN A 1 91 ? 13.289 -10.843 -3.923 1.00 97.00 91 GLN A N 1
ATOM 732 C CA . GLN A 1 91 ? 14.397 -10.710 -4.874 1.00 97.00 91 GLN A CA 1
ATOM 733 C C . GLN A 1 91 ? 15.266 -9.466 -4.636 1.00 97.00 91 GLN A C 1
ATOM 735 O O . GLN A 1 91 ? 16.176 -9.205 -5.418 1.00 97.00 91 GLN A O 1
ATOM 740 N N . LYS A 1 92 ? 15.007 -8.695 -3.567 1.00 96.56 92 LYS A N 1
ATOM 741 C CA . LYS A 1 92 ? 15.679 -7.416 -3.274 1.00 96.56 92 LYS A CA 1
ATOM 742 C C . LYS A 1 92 ? 15.609 -6.420 -4.442 1.00 96.56 92 LYS A C 1
ATOM 744 O O . LYS A 1 92 ? 16.515 -5.620 -4.652 1.00 96.56 92 LYS A O 1
ATOM 749 N N . ILE A 1 93 ? 14.515 -6.463 -5.195 1.00 96.50 93 ILE A N 1
ATOM 750 C CA . ILE A 1 93 ? 14.189 -5.486 -6.231 1.00 96.50 93 ILE A CA 1
ATOM 751 C C . ILE A 1 93 ? 13.440 -4.331 -5.562 1.00 96.50 93 ILE A C 1
ATOM 753 O O . ILE A 1 93 ? 12.556 -4.546 -4.729 1.00 96.50 93 ILE A O 1
ATOM 757 N N . LYS A 1 94 ? 13.771 -3.095 -5.937 1.00 97.31 94 LYS A N 1
ATOM 758 C CA . LYS A 1 94 ? 13.087 -1.895 -5.438 1.00 97.31 94 LYS A CA 1
ATOM 759 C C . LYS A 1 94 ? 11.596 -1.911 -5.790 1.00 97.31 94 LYS A C 1
ATOM 761 O O . LYS A 1 94 ? 11.215 -2.350 -6.877 1.00 97.31 94 LYS A O 1
ATOM 766 N N . LEU A 1 95 ? 10.743 -1.407 -4.895 1.00 97.38 95 LEU A N 1
ATOM 767 C CA . LEU A 1 95 ? 9.288 -1.475 -5.096 1.00 97.38 95 LEU A CA 1
ATOM 768 C C . LEU A 1 95 ? 8.811 -0.572 -6.235 1.00 97.38 95 LEU A C 1
ATOM 770 O O . LEU A 1 95 ? 7.910 -0.983 -6.957 1.00 97.38 95 LEU A O 1
ATOM 774 N N . GLN A 1 96 ? 9.453 0.588 -6.431 1.00 96.38 96 GLN A N 1
ATOM 775 C CA . GLN A 1 96 ? 9.164 1.532 -7.521 1.00 96.38 96 GLN A CA 1
ATOM 776 C C . GLN A 1 96 ? 7.669 1.874 -7.623 1.00 96.38 96 GLN A C 1
ATOM 778 O O . GLN A 1 96 ? 7.054 1.706 -8.670 1.00 96.38 96 GLN A O 1
ATOM 783 N N . SER A 1 97 ? 7.087 2.313 -6.507 1.00 95.56 97 SER A N 1
ATOM 784 C CA . SER A 1 97 ? 5.670 2.667 -6.402 1.00 95.56 97 SER A CA 1
ATOM 785 C C . SER A 1 97 ? 5.496 4.189 -6.382 1.00 95.56 97 SER A C 1
ATOM 787 O O . SER A 1 97 ? 6.043 4.885 -5.521 1.00 95.56 97 SER A O 1
ATOM 789 N N . ASP A 1 98 ? 4.726 4.717 -7.335 1.00 93.56 98 ASP A N 1
ATOM 790 C CA . ASP A 1 98 ? 4.445 6.154 -7.479 1.00 93.56 98 ASP A CA 1
ATOM 791 C C . ASP A 1 98 ? 3.779 6.772 -6.227 1.00 93.56 98 ASP A C 1
ATOM 793 O O . ASP A 1 98 ? 4.225 7.836 -5.774 1.00 93.56 98 ASP A O 1
ATOM 797 N N . PRO A 1 99 ? 2.754 6.140 -5.609 1.00 94.50 99 PRO A N 1
ATOM 798 C CA . PRO A 1 99 ? 2.160 6.605 -4.359 1.00 94.50 99 PRO A CA 1
ATOM 799 C C . PRO A 1 99 ? 3.153 6.895 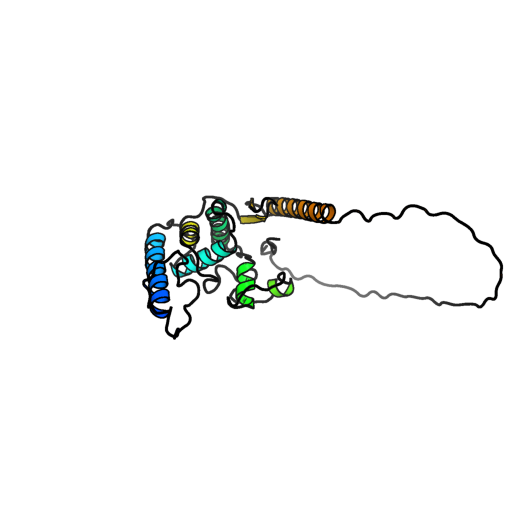-3.232 1.00 94.50 99 PRO A C 1
ATOM 801 O O . PRO A 1 99 ? 2.917 7.815 -2.445 1.00 94.50 99 PRO A O 1
ATOM 804 N N . THR A 1 100 ? 4.271 6.166 -3.144 1.00 96.50 100 THR A N 1
ATOM 805 C CA . THR A 1 100 ? 5.241 6.390 -2.065 1.00 96.50 100 THR A CA 1
ATOM 806 C C . THR A 1 100 ? 6.046 7.675 -2.285 1.00 96.50 100 THR A C 1
ATOM 808 O O . THR A 1 100 ? 6.305 8.401 -1.324 1.00 96.50 100 THR A O 1
ATOM 811 N N . ILE A 1 101 ? 6.360 8.025 -3.541 1.00 94.81 101 ILE A N 1
ATOM 812 C CA . ILE A 1 101 ? 6.938 9.337 -3.885 1.00 94.81 101 ILE A CA 1
ATOM 813 C C .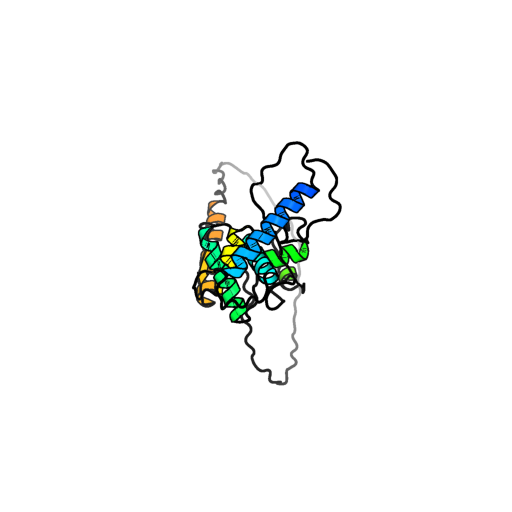 ILE A 1 101 ? 5.950 10.442 -3.522 1.00 94.81 101 ILE A C 1
ATOM 815 O O . ILE A 1 101 ? 6.322 11.395 -2.838 1.00 94.81 101 ILE A O 1
ATOM 819 N N . ILE A 1 102 ? 4.692 10.310 -3.958 1.00 93.50 102 ILE A N 1
ATOM 820 C CA . ILE A 1 102 ? 3.661 11.326 -3.710 1.00 93.50 102 ILE A CA 1
ATOM 821 C C . ILE A 1 102 ? 3.529 11.572 -2.209 1.00 93.50 102 ILE A C 1
ATOM 823 O O . ILE A 1 102 ? 3.576 12.724 -1.780 1.00 93.50 102 ILE A O 1
ATOM 827 N N . TYR A 1 103 ? 3.445 10.508 -1.407 1.00 95.06 103 TYR A N 1
ATOM 828 C CA . TYR A 1 103 ? 3.396 10.628 0.046 1.00 95.06 103 TYR A CA 1
ATOM 829 C C . TYR A 1 103 ? 4.638 11.323 0.612 1.00 95.06 103 TYR A C 1
ATOM 831 O O . TYR A 1 103 ? 4.499 12.219 1.438 1.00 95.06 103 TYR A O 1
ATOM 839 N N . GLY A 1 104 ? 5.839 10.987 0.133 1.00 92.88 104 GLY A N 1
ATOM 840 C CA . GLY A 1 104 ? 7.073 11.660 0.542 1.00 92.88 104 GLY A CA 1
ATOM 841 C C . GLY A 1 104 ? 7.107 13.162 0.223 1.00 92.88 104 GLY A C 1
ATOM 842 O O . GLY A 1 104 ? 7.743 13.916 0.955 1.00 92.88 104 GLY A O 1
ATOM 843 N N . LEU A 1 105 ? 6.417 13.605 -0.833 1.00 91.38 105 LEU A N 1
ATOM 844 C CA . LEU A 1 105 ? 6.349 15.014 -1.238 1.00 91.38 105 LEU A CA 1
ATOM 845 C C . LEU A 1 105 ? 5.289 15.808 -0.462 1.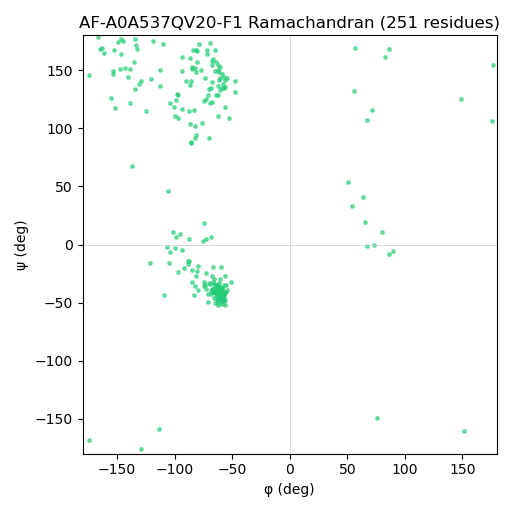00 91.38 105 LEU A C 1
ATOM 847 O O . LEU A 1 105 ? 5.539 16.944 -0.061 1.00 91.38 105 LEU A O 1
ATOM 851 N N . VAL A 1 106 ? 4.095 15.239 -0.265 1.00 91.44 106 VAL A N 1
ATOM 852 C CA . VAL A 1 106 ? 2.945 15.976 0.304 1.00 91.44 106 VAL A CA 1
ATOM 853 C C . VAL A 1 106 ? 2.646 15.621 1.764 1.00 91.44 106 VAL A C 1
ATOM 855 O O . VAL A 1 106 ? 1.956 16.380 2.449 1.00 91.44 106 VAL A O 1
ATOM 858 N N . GLY A 1 107 ? 3.180 14.506 2.266 1.00 86.44 107 GLY A N 1
ATOM 859 C CA . GLY A 1 107 ? 3.011 14.035 3.644 1.00 86.44 107 GLY A CA 1
ATOM 860 C C . GLY A 1 107 ? 1.562 13.697 3.989 1.00 86.44 107 GLY A C 1
ATOM 861 O O . GLY A 1 107 ? 1.074 14.120 5.030 1.00 86.44 107 GLY A O 1
ATOM 862 N N . GLY A 1 108 ? 0.832 13.055 3.072 1.00 81.00 108 GLY A N 1
ATOM 863 C CA . GLY A 1 108 ? -0.579 12.693 3.276 1.00 81.00 108 GLY A CA 1
ATOM 864 C C . GLY A 1 108 ? -1.577 13.861 3.220 1.00 81.00 108 GLY A C 1
ATOM 865 O O . GLY A 1 108 ? -2.780 13.639 3.314 1.00 81.00 108 GLY A O 1
ATOM 866 N N . ARG A 1 109 ? -1.125 15.107 3.003 1.00 80.50 109 ARG A N 1
ATOM 867 C CA . ARG A 1 109 ? -1.987 16.311 2.988 1.00 80.50 109 ARG A CA 1
ATOM 868 C C . ARG A 1 109 ? -2.848 16.485 1.730 1.00 80.50 109 ARG A C 1
ATOM 870 O O . ARG A 1 109 ? -3.533 17.495 1.603 1.00 80.50 109 ARG A O 1
ATOM 877 N N . GLY A 1 110 ? -2.818 15.537 0.797 1.00 76.38 110 GLY A N 1
ATOM 878 C CA . GLY A 1 110 ? -3.616 15.589 -0.425 1.00 76.38 110 GLY A CA 1
ATOM 879 C C . GLY A 1 110 ? -2.967 14.861 -1.593 1.00 76.38 110 GLY A C 1
ATOM 880 O O . GLY A 1 110 ? -2.096 14.010 -1.415 1.00 76.38 110 GLY A O 1
ATOM 881 N N . THR A 1 111 ? -3.409 15.195 -2.802 1.00 81.56 111 THR A N 1
ATOM 882 C CA . THR A 1 111 ? -2.796 14.715 -4.044 1.00 81.56 111 THR A CA 1
ATOM 883 C C . THR A 1 111 ? -1.757 15.719 -4.536 1.00 81.56 111 THR A C 1
ATOM 885 O O . THR A 1 111 ? -1.764 16.886 -4.149 1.00 81.56 111 THR A O 1
ATOM 888 N N . LEU A 1 112 ? -0.856 15.280 -5.416 1.00 84.25 112 LEU A N 1
ATOM 889 C CA . LEU A 1 112 ? 0.149 16.164 -6.009 1.00 84.25 112 LEU A CA 1
ATOM 890 C C . LEU A 1 112 ? -0.471 17.228 -6.942 1.00 84.25 112 LEU A C 1
ATOM 892 O O . LEU A 1 112 ? 0.184 18.216 -7.256 1.00 84.25 112 LEU A O 1
ATOM 896 N N . GLY A 1 113 ? -1.706 17.021 -7.421 1.00 85.44 113 GLY A N 1
ATOM 897 C CA . GLY A 1 113 ? -2.398 17.913 -8.366 1.00 85.44 113 GLY A CA 1
ATOM 898 C C . GLY A 1 113 ? -1.786 17.968 -9.774 1.00 85.44 113 GLY A C 1
ATOM 899 O O . GLY A 1 113 ? -2.302 18.659 -10.645 1.00 85.44 113 GLY A O 1
ATOM 900 N N . ARG A 1 114 ? -0.691 17.240 -10.010 1.00 90.38 114 ARG A N 1
ATOM 901 C CA . ARG A 1 114 ? 0.020 17.131 -11.288 1.00 90.38 114 ARG A CA 1
ATOM 902 C C . ARG A 1 114 ? 0.750 15.787 -11.389 1.00 90.38 114 ARG A C 1
ATOM 904 O O . ARG A 1 114 ? 0.938 15.131 -10.361 1.00 90.38 114 ARG A O 1
ATOM 911 N N . PRO A 1 115 ? 1.233 15.400 -12.582 1.00 88.88 115 PRO A N 1
ATOM 912 C CA . PRO A 1 115 ? 2.135 14.263 -12.728 1.00 88.88 115 PRO A CA 1
ATOM 913 C C . PRO A 1 115 ? 3.452 14.436 -11.952 1.00 88.88 115 PRO A C 1
ATOM 915 O O . PRO A 1 115 ? 3.934 15.558 -11.734 1.00 88.88 115 PRO A O 1
ATOM 918 N N . ILE A 1 116 ? 4.041 13.304 -11.560 1.00 89.00 116 ILE A N 1
ATOM 919 C CA . ILE A 1 116 ? 5.363 13.236 -10.926 1.00 89.00 116 ILE A CA 1
ATOM 920 C C . ILE A 1 116 ? 6.428 13.617 -11.964 1.00 89.00 116 ILE A C 1
ATOM 922 O O . ILE A 1 116 ? 6.404 13.148 -13.103 1.00 89.00 116 ILE A O 1
ATOM 926 N N . LYS A 1 117 ? 7.378 14.473 -11.582 1.00 92.19 117 LYS A N 1
ATOM 927 C CA . LYS A 1 117 ? 8.506 14.874 -12.432 1.00 92.19 117 LYS A CA 1
ATOM 928 C C . LYS A 1 117 ? 9.641 13.862 -12.333 1.00 92.19 117 LYS A C 1
ATOM 930 O O . LYS A 1 117 ? 9.905 13.297 -11.277 1.00 92.19 117 LYS A O 1
ATOM 935 N N . ARG A 1 118 ? 10.426 13.733 -13.405 1.00 91.19 118 ARG A N 1
ATOM 936 C CA . ARG A 1 118 ? 11.618 12.866 -13.425 1.00 91.19 118 ARG A CA 1
ATOM 937 C C . ARG A 1 118 ? 12.632 13.205 -12.324 1.00 91.19 118 ARG A C 1
ATOM 939 O O . ARG A 1 118 ? 13.247 12.299 -11.774 1.00 91.19 118 ARG A O 1
ATOM 946 N N . SER A 1 119 ? 12.773 14.485 -11.977 1.00 91.75 119 SER A N 1
ATOM 947 C CA . SER A 1 119 ? 13.626 14.930 -10.869 1.00 91.75 119 SER A CA 1
ATOM 948 C C . SER A 1 119 ? 13.154 14.402 -9.511 1.00 91.75 119 SER A C 1
ATOM 950 O O . SER A 1 119 ? 13.980 14.072 -8.673 1.00 91.75 119 SER A O 1
ATOM 952 N N . GLU A 1 120 ? 11.841 14.271 -9.302 1.00 91.75 120 GLU A N 1
ATOM 953 C CA . GLU A 1 120 ? 11.251 13.784 -8.045 1.00 91.75 120 GLU A CA 1
ATOM 954 C C . GLU A 1 120 ? 11.433 12.274 -7.885 1.00 91.75 120 GLU A C 1
ATOM 956 O O . GLU A 1 120 ? 11.655 11.792 -6.780 1.00 91.75 120 GLU A O 1
ATOM 961 N N . ILE A 1 121 ? 11.427 11.537 -8.998 1.00 92.31 121 ILE A N 1
ATOM 962 C CA . ILE A 1 121 ? 11.719 10.096 -9.022 1.00 92.31 121 ILE A CA 1
ATOM 963 C C . ILE A 1 121 ? 13.164 9.825 -8.586 1.00 92.31 121 ILE A C 1
ATOM 965 O O . ILE A 1 121 ? 13.436 8.832 -7.915 1.00 92.31 121 ILE A O 1
ATOM 969 N N . GLN A 1 122 ? 14.091 10.718 -8.936 1.00 91.56 122 GLN A N 1
ATOM 970 C CA . GLN A 1 122 ? 15.513 10.594 -8.599 1.00 91.56 122 GLN A CA 1
ATOM 971 C C . GLN A 1 122 ? 15.867 11.205 -7.239 1.00 91.56 122 GLN A C 1
ATOM 973 O O . GLN A 1 122 ? 16.930 10.909 -6.698 1.00 91.56 122 GLN A O 1
ATOM 978 N N . GLN A 1 123 ? 14.999 12.053 -6.683 1.00 91.44 123 GLN A N 1
ATOM 979 C CA . GLN A 1 123 ? 15.260 12.751 -5.432 1.00 91.44 123 GLN A CA 1
ATOM 980 C C . GLN A 1 123 ? 15.259 11.765 -4.250 1.00 91.44 123 GLN A C 1
ATOM 982 O O . GLN A 1 123 ? 14.241 11.111 -3.999 1.00 91.44 123 GLN A O 1
ATOM 987 N N . PRO A 1 124 ? 16.357 11.667 -3.477 1.00 92.88 124 PRO A N 1
ATOM 988 C CA . PRO A 1 124 ? 16.395 10.812 -2.299 1.00 92.88 124 PRO A CA 1
ATOM 989 C C . PRO A 1 124 ? 15.375 11.261 -1.247 1.00 92.88 124 PRO A C 1
ATOM 991 O O . PRO A 1 124 ? 15.329 12.425 -0.852 1.00 92.88 124 PRO A O 1
ATOM 994 N N . SER A 1 125 ? 14.562 10.321 -0.780 1.00 94.31 125 SER A N 1
ATOM 995 C CA . SER A 1 125 ? 13.633 10.489 0.338 1.00 94.31 125 SER A CA 1
ATOM 996 C C . SER A 1 125 ? 13.404 9.121 0.981 1.00 94.31 125 SER A C 1
ATOM 998 O O . SER A 1 125 ? 13.367 8.131 0.246 1.00 94.31 125 SER A O 1
ATOM 1000 N N . PRO A 1 126 ? 13.195 9.028 2.309 1.0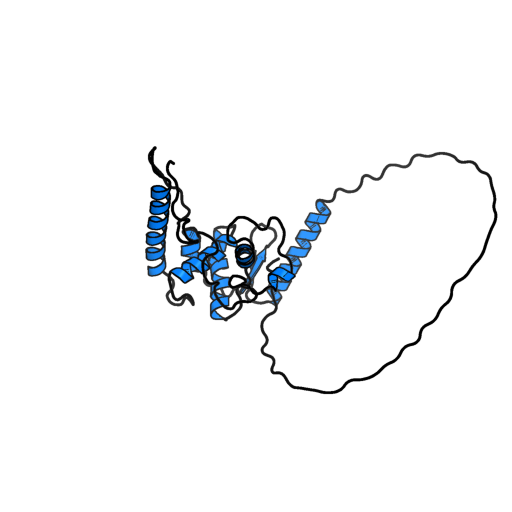0 96.19 126 PRO A N 1
ATOM 1001 C CA . PRO A 1 126 ? 12.913 7.752 2.967 1.00 96.19 126 PRO A CA 1
ATOM 1002 C C . PRO A 1 126 ? 11.697 7.013 2.385 1.00 96.19 126 PRO A C 1
ATOM 1004 O O . PRO A 1 126 ? 11.640 5.792 2.438 1.00 96.19 126 PRO A O 1
ATOM 1007 N N . TYR A 1 127 ? 10.736 7.741 1.806 1.00 97.00 127 TYR A N 1
ATOM 1008 C CA . TYR A 1 127 ? 9.546 7.164 1.171 1.00 97.00 127 TYR A CA 1
ATOM 1009 C C . TYR A 1 127 ? 9.699 6.939 -0.340 1.00 97.00 127 TYR A C 1
ATOM 1011 O O . TYR A 1 127 ? 8.813 6.363 -0.968 1.00 97.00 127 TYR A O 1
ATOM 1019 N N . ASN A 1 128 ? 10.804 7.359 -0.959 1.00 97.12 128 ASN A N 1
ATOM 1020 C CA . ASN A 1 128 ? 11.006 7.154 -2.388 1.00 97.12 128 ASN A CA 1
ATOM 1021 C C . ASN A 1 128 ? 11.509 5.728 -2.669 1.00 97.12 128 ASN A C 1
ATOM 1023 O O . ASN A 1 128 ? 12.714 5.469 -2.683 1.00 97.12 128 ASN A O 1
ATOM 1027 N N . THR A 1 129 ? 10.579 4.816 -2.961 1.00 97.50 129 THR A N 1
ATOM 1028 C CA . THR A 1 129 ? 10.854 3.398 -3.255 1.00 97.50 129 THR A CA 1
ATOM 1029 C C . THR A 1 129 ? 11.493 3.143 -4.623 1.00 97.50 129 THR A C 1
ATOM 1031 O O . THR A 1 129 ? 11.712 1.990 -4.990 1.00 97.50 129 THR A O 1
ATOM 1034 N N . TYR A 1 130 ? 11.825 4.192 -5.381 1.00 96.19 130 TYR A N 1
ATOM 1035 C CA . TYR A 1 130 ? 12.734 4.101 -6.527 1.00 96.19 130 TYR A CA 1
ATOM 1036 C C . TYR A 1 130 ? 14.206 4.199 -6.106 1.00 96.19 130 TYR A C 1
ATOM 1038 O O . TYR A 1 130 ? 15.100 3.739 -6.824 1.00 96.19 130 TYR A O 1
ATOM 1046 N N . VAL A 1 131 ? 14.470 4.780 -4.934 1.00 94.56 131 VAL A N 1
ATOM 1047 C CA . VAL A 1 131 ? 15.821 5.024 -4.420 1.00 94.56 131 VAL A CA 1
ATOM 1048 C C . VAL A 1 131 ? 16.131 4.112 -3.238 1.00 94.56 131 VAL A C 1
ATOM 1050 O O . VAL A 1 131 ? 17.217 3.535 -3.231 1.00 94.56 131 VAL A O 1
ATOM 1053 N N . VAL A 1 132 ? 15.199 3.935 -2.300 1.00 95.62 132 VAL A N 1
ATOM 1054 C CA . VAL A 1 132 ? 15.399 3.073 -1.124 1.00 95.62 132 VAL A CA 1
ATOM 1055 C C . VAL A 1 132 ? 15.146 1.600 -1.436 1.00 95.62 132 VAL A C 1
ATOM 1057 O O . VAL A 1 132 ? 14.341 1.265 -2.309 1.00 95.62 132 VAL A O 1
ATOM 1060 N N . ASP A 1 133 ? 15.815 0.728 -0.687 1.00 94.94 133 ASP A N 1
ATOM 1061 C CA . ASP A 1 133 ? 15.598 -0.714 -0.742 1.00 94.94 133 ASP A CA 1
ATOM 1062 C C . ASP A 1 133 ? 14.521 -1.137 0.263 1.00 94.94 133 ASP A C 1
ATOM 1064 O O . ASP A 1 133 ? 14.479 -0.663 1.398 1.00 94.94 133 ASP A O 1
ATOM 1068 N N . GLY A 1 134 ? 13.664 -2.075 -0.140 1.00 96.31 134 GLY A N 1
ATOM 1069 C CA . GLY A 1 134 ? 12.623 -2.618 0.728 1.00 96.31 134 GLY A CA 1
ATOM 1070 C C . GLY A 1 134 ? 11.424 -1.686 0.937 1.00 96.31 134 GLY A C 1
ATOM 1071 O O . GLY A 1 134 ? 11.018 -0.950 0.038 1.00 96.31 134 GLY A O 1
ATOM 1072 N N . LEU A 1 135 ? 10.808 -1.789 2.118 1.00 97.94 135 LEU A N 1
ATOM 1073 C CA . LEU A 1 135 ? 9.642 -0.992 2.504 1.00 97.94 135 LEU A CA 1
ATOM 1074 C C . LEU A 1 135 ? 10.064 0.409 2.986 1.00 97.94 135 LEU A C 1
ATOM 1076 O O . LEU A 1 135 ? 11.113 0.540 3.620 1.00 97.94 135 LEU A O 1
ATOM 1080 N N . PRO A 1 136 ? 9.232 1.445 2.765 1.00 97.62 136 PRO A N 1
ATOM 1081 C CA . PRO A 1 136 ? 9.441 2.748 3.389 1.00 97.62 136 PRO A CA 1
ATOM 1082 C C . PRO A 1 136 ? 9.297 2.668 4.928 1.00 97.62 136 PRO A C 1
ATOM 1084 O O . PRO A 1 136 ? 8.780 1.675 5.448 1.00 97.62 136 PRO A O 1
ATOM 1087 N N . PRO A 1 137 ? 9.700 3.716 5.682 1.00 97.00 137 PRO A N 1
ATOM 1088 C CA . PRO A 1 137 ? 9.691 3.709 7.150 1.00 97.00 137 PRO A CA 1
ATOM 1089 C C . PRO A 1 137 ? 8.321 3.485 7.802 1.00 97.00 137 PRO A C 1
ATOM 1091 O O . PRO A 1 137 ? 8.252 3.152 8.982 1.00 97.00 137 PRO A O 1
ATOM 1094 N N . GLY A 1 138 ? 7.236 3.707 7.064 1.00 97.31 138 GLY A N 1
ATOM 1095 C CA . GLY A 1 138 ? 5.877 3.576 7.562 1.00 97.31 138 GLY A CA 1
ATOM 1096 C C . GLY A 1 138 ? 4.847 3.577 6.435 1.00 97.31 138 GLY A C 1
ATOM 1097 O O . GLY A 1 138 ? 5.210 3.705 5.261 1.00 97.31 138 GLY A O 1
ATOM 1098 N N . PRO A 1 139 ? 3.564 3.423 6.785 1.00 97.88 139 PRO A N 1
ATOM 1099 C CA . PRO A 1 139 ? 2.476 3.433 5.823 1.00 97.88 139 PRO A CA 1
ATOM 1100 C C . PRO A 1 139 ? 2.276 4.813 5.190 1.00 97.88 139 PRO A C 1
ATOM 1102 O O . PRO A 1 139 ? 2.596 5.843 5.780 1.00 97.88 139 PRO A O 1
ATOM 1105 N N . ILE A 1 140 ? 1.709 4.810 3.984 1.00 96.94 140 ILE A N 1
ATOM 1106 C CA . ILE A 1 140 ? 1.403 6.015 3.192 1.00 96.94 140 ILE A CA 1
ATOM 1107 C C . ILE A 1 140 ? -0.098 6.343 3.138 1.00 96.94 140 ILE A C 1
ATOM 1109 O O . ILE A 1 140 ? -0.514 7.296 2.480 1.00 96.94 140 ILE A O 1
ATOM 1113 N N . ALA A 1 141 ? -0.913 5.496 3.763 1.00 96.06 141 ALA A N 1
ATOM 1114 C CA . ALA A 1 141 ? -2.363 5.592 3.858 1.00 96.06 141 ALA A CA 1
ATOM 1115 C C . ALA A 1 141 ? -2.869 4.689 4.998 1.00 96.06 141 ALA A C 1
ATOM 1117 O O . ALA A 1 141 ? -2.135 3.832 5.496 1.00 96.06 141 ALA A O 1
ATOM 1118 N N . ASN A 1 142 ? -4.144 4.827 5.358 1.00 97.19 142 ASN A N 1
ATOM 1119 C CA . ASN A 1 142 ? -4.861 3.886 6.212 1.00 97.19 142 ASN A CA 1
ATOM 1120 C C . ASN A 1 142 ? -5.457 2.771 5.330 1.00 97.19 142 ASN A C 1
ATOM 1122 O O . ASN A 1 142 ? -6.435 3.045 4.632 1.00 97.19 142 ASN A O 1
ATOM 1126 N N . PRO A 1 143 ? -4.882 1.550 5.297 1.00 97.44 143 PRO A N 1
ATOM 1127 C CA . PRO A 1 143 ? -5.367 0.488 4.421 1.00 97.44 143 PRO A CA 1
ATOM 1128 C C . PRO A 1 143 ? -6.683 -0.109 4.927 1.00 97.44 143 PRO A C 1
ATOM 1130 O O . PRO A 1 143 ? -6.880 -0.296 6.130 1.00 97.44 143 PRO A O 1
ATOM 1133 N N . GLY A 1 144 ? -7.569 -0.467 3.998 1.00 97.12 144 GLY A N 1
ATOM 1134 C CA . GLY A 1 144 ? -8.764 -1.241 4.311 1.00 97.12 144 GLY A CA 1
ATOM 1135 C C . GLY A 1 144 ? -8.442 -2.698 4.644 1.00 97.12 144 GLY A C 1
ATOM 1136 O O . GLY A 1 144 ? -7.353 -3.209 4.360 1.00 97.12 144 GLY A O 1
ATOM 1137 N N . ARG A 1 145 ? -9.434 -3.413 5.193 1.00 97.44 145 ARG A N 1
ATOM 1138 C CA . ARG A 1 145 ? -9.292 -4.838 5.532 1.00 97.44 145 ARG A CA 1
ATOM 1139 C C . ARG A 1 145 ? -8.854 -5.678 4.328 1.00 97.44 145 ARG A C 1
ATOM 1141 O O . ARG A 1 145 ? -7.978 -6.521 4.464 1.00 97.44 145 ARG A O 1
ATOM 1148 N N . ALA A 1 146 ? -9.406 -5.412 3.144 1.00 96.94 146 ALA A N 1
ATOM 1149 C CA . ALA A 1 146 ? -9.059 -6.142 1.924 1.00 96.94 146 ALA A CA 1
ATOM 1150 C C . ALA A 1 146 ? -7.577 -5.993 1.530 1.00 96.94 146 ALA A C 1
ATOM 1152 O O . ALA A 1 146 ? -6.975 -6.946 1.042 1.00 96.94 146 ALA A O 1
ATOM 1153 N N . SER A 1 147 ? -6.976 -4.823 1.754 1.00 98.00 147 SER A N 1
ATOM 1154 C CA . SER A 1 147 ? -5.554 -4.582 1.478 1.00 98.00 147 SER A CA 1
ATOM 1155 C C . SER A 1 147 ? -4.646 -5.235 2.511 1.00 98.00 147 SER A C 1
ATOM 1157 O O . SER A 1 147 ? -3.605 -5.775 2.142 1.00 98.00 147 SER A O 1
ATOM 1159 N N . LEU A 1 148 ? -5.066 -5.271 3.779 1.00 98.19 148 LEU A N 1
ATOM 1160 C CA . LEU A 1 148 ? -4.383 -6.044 4.819 1.00 98.19 148 LEU A CA 1
ATOM 1161 C C . LEU A 1 148 ? -4.399 -7.548 4.502 1.00 98.19 148 LEU A C 1
ATOM 1163 O O . LEU A 1 148 ? -3.347 -8.184 4.530 1.00 98.19 148 LEU A O 1
ATOM 1167 N N . GLU A 1 149 ? -5.561 -8.100 4.140 1.00 97.94 149 GLU A N 1
ATOM 1168 C CA . GLU A 1 149 ? -5.705 -9.512 3.754 1.00 97.94 149 GLU A CA 1
ATOM 1169 C C . GLU A 1 149 ? -4.867 -9.836 2.506 1.00 97.94 149 GLU A C 1
ATOM 1171 O O . GLU A 1 149 ? -4.143 -10.828 2.493 1.00 97.94 149 GLU A O 1
ATOM 1176 N N . ALA A 1 150 ? -4.886 -8.977 1.480 1.00 98.00 150 ALA A N 1
ATOM 1177 C CA . ALA A 1 150 ? -4.091 -9.168 0.266 1.00 98.00 150 ALA A CA 1
ATOM 1178 C C . ALA A 1 150 ? -2.577 -9.153 0.534 1.00 98.00 150 ALA A C 1
ATOM 1180 O O . ALA A 1 150 ? -1.843 -9.944 -0.054 1.00 98.00 150 ALA A O 1
ATOM 1181 N N . ALA A 1 151 ? -2.103 -8.278 1.425 1.00 97.88 151 ALA A N 1
ATOM 1182 C CA . ALA A 1 151 ? -0.697 -8.234 1.819 1.00 97.88 151 ALA A CA 1
ATOM 1183 C C . ALA A 1 151 ? -0.286 -9.457 2.664 1.00 97.88 151 ALA A C 1
ATOM 1185 O O . ALA A 1 151 ? 0.849 -9.923 2.557 1.00 97.88 151 ALA A O 1
ATOM 1186 N N . ALA A 1 152 ? -1.198 -9.990 3.484 1.00 98.25 152 ALA A N 1
ATOM 1187 C CA . ALA A 1 152 ? -0.956 -11.155 4.337 1.00 98.25 152 ALA A CA 1
ATOM 1188 C C . ALA A 1 152 ? -1.091 -12.493 3.589 1.00 98.25 152 ALA A C 1
ATOM 1190 O O . ALA A 1 152 ? -0.465 -13.486 3.964 1.00 98.25 152 ALA A O 1
ATOM 1191 N N . ASN A 1 153 ? -1.903 -12.518 2.534 1.00 97.56 153 ASN A N 1
ATOM 1192 C CA . ASN A 1 153 ? -2.210 -13.689 1.720 1.00 97.56 153 ASN A CA 1
ATOM 1193 C C . ASN A 1 153 ? -2.202 -13.313 0.226 1.00 97.56 153 ASN A C 1
ATOM 1195 O O . ASN A 1 153 ? -3.250 -13.308 -0.427 1.00 97.56 153 ASN A O 1
ATOM 1199 N N . PRO A 1 154 ? -1.025 -12.970 -0.333 1.00 97.06 154 PRO A N 1
ATOM 1200 C CA . PRO A 1 154 ? -0.917 -12.574 -1.730 1.00 97.06 154 PRO A CA 1
ATOM 1201 C C . PRO A 1 154 ? -1.199 -13.752 -2.667 1.00 97.06 154 PRO A C 1
ATOM 1203 O O . PRO A 1 154 ? -1.012 -14.922 -2.318 1.00 97.06 154 PRO A O 1
ATOM 1206 N N . ALA A 1 155 ? -1.582 -13.443 -3.907 1.00 96.88 155 ALA A N 1
ATOM 1207 C CA . ALA A 1 155 ? -1.714 -14.452 -4.949 1.00 96.88 155 ALA A CA 1
ATOM 1208 C C . ALA A 1 155 ? -0.375 -15.178 -5.167 1.00 96.88 155 ALA A C 1
ATOM 1210 O O . ALA A 1 155 ? 0.704 -14.588 -5.059 1.00 96.88 155 ALA A O 1
ATOM 1211 N N . ARG A 1 156 ? -0.425 -16.467 -5.509 1.00 95.56 156 ARG A N 1
ATOM 1212 C CA . ARG A 1 156 ? 0.777 -17.257 -5.807 1.00 95.56 156 ARG A CA 1
ATOM 1213 C C . ARG A 1 156 ? 1.157 -17.083 -7.273 1.00 95.56 156 ARG A C 1
ATOM 1215 O O . ARG A 1 156 ? 0.719 -17.848 -8.124 1.00 95.56 156 ARG A O 1
ATOM 1222 N N . THR A 1 157 ? 1.960 -16.065 -7.559 1.00 97.06 157 THR A N 1
ATOM 1223 C CA . THR A 1 157 ? 2.443 -15.755 -8.912 1.00 97.06 157 THR A CA 1
ATOM 1224 C C . THR A 1 157 ? 3.946 -15.505 -8.902 1.00 97.06 157 THR A C 1
ATOM 1226 O O . THR A 1 157 ? 4.547 -15.345 -7.838 1.00 97.06 157 THR A O 1
ATOM 1229 N N . ARG A 1 158 ? 4.552 -15.448 -10.089 1.00 97.19 158 ARG A N 1
ATOM 1230 C CA . ARG A 1 158 ? 5.941 -15.004 -10.283 1.00 97.19 158 ARG A CA 1
ATOM 1231 C C . ARG A 1 158 ? 6.027 -13.570 -10.801 1.00 97.19 158 ARG A C 1
ATOM 1233 O O . ARG A 1 158 ? 7.099 -13.139 -11.206 1.00 97.19 158 ARG A O 1
ATOM 1240 N N . ASP A 1 159 ? 4.910 -12.848 -10.802 1.00 98.19 159 ASP A N 1
ATOM 1241 C CA . ASP A 1 159 ? 4.848 -11.521 -11.392 1.00 98.19 159 ASP A CA 1
ATOM 1242 C C . ASP A 1 159 ? 5.802 -10.570 -10.657 1.00 98.19 159 ASP A C 1
ATOM 1244 O O . ASP A 1 159 ? 5.891 -10.573 -9.424 1.00 98.19 159 ASP A O 1
ATOM 1248 N N . LEU A 1 160 ? 6.523 -9.766 -11.435 1.00 97.88 160 LEU A N 1
ATOM 1249 C CA . LEU A 1 160 ? 7.470 -8.751 -10.967 1.00 97.88 160 LEU A CA 1
ATOM 1250 C C . LEU A 1 160 ? 7.109 -7.354 -11.465 1.00 97.88 160 LEU A C 1
ATOM 1252 O O . LEU A 1 160 ? 7.613 -6.358 -10.945 1.00 97.88 160 LEU A O 1
ATOM 1256 N N . PHE A 1 161 ? 6.241 -7.259 -12.463 1.00 97.06 161 PHE A N 1
ATOM 1257 C CA . PHE A 1 161 ? 5.846 -6.008 -13.077 1.00 97.06 161 PHE A CA 1
ATOM 1258 C C . PHE A 1 161 ? 4.348 -6.013 -13.340 1.00 97.06 161 PHE A C 1
ATOM 1260 O O . PHE A 1 161 ? 3.747 -7.057 -13.598 1.00 97.06 161 PHE A O 1
ATOM 1267 N N . PHE A 1 162 ? 3.767 -4.825 -13.316 1.00 96.25 162 PHE A N 1
ATOM 1268 C CA . PHE A 1 162 ? 2.422 -4.573 -13.792 1.00 96.25 162 PHE A CA 1
ATOM 1269 C C . PHE A 1 162 ? 2.392 -3.201 -14.464 1.00 96.25 162 PHE A C 1
ATOM 1271 O O . PHE A 1 162 ? 3.218 -2.337 -14.168 1.00 96.25 162 PHE A O 1
ATOM 1278 N N . VAL A 1 163 ? 1.488 -3.034 -15.418 1.00 94.19 163 VAL A N 1
ATOM 1279 C CA . VAL A 1 163 ? 1.219 -1.772 -16.118 1.00 94.19 163 VAL A CA 1
ATOM 1280 C C . VAL A 1 163 ? -0.259 -1.736 -16.473 1.00 94.19 163 VAL A C 1
ATOM 1282 O O . VAL A 1 163 ? -0.856 -2.799 -16.648 1.00 94.19 163 VAL A O 1
ATOM 1285 N N . ALA A 1 164 ? -0.853 -0.548 -16.565 1.00 92.19 164 ALA A N 1
ATOM 1286 C CA . ALA A 1 164 ? -2.242 -0.420 -16.988 1.00 92.19 164 ALA A CA 1
ATOM 1287 C C . ALA A 1 164 ? -2.466 -1.083 -18.362 1.00 92.19 164 ALA A C 1
ATOM 1289 O O . ALA A 1 164 ? -1.613 -1.019 -19.249 1.00 92.19 164 ALA A O 1
ATOM 1290 N N . ASP A 1 165 ? -3.612 -1.739 -18.533 1.00 89.38 165 ASP A N 1
ATOM 1291 C CA . ASP A 1 165 ? -3.957 -2.483 -19.755 1.00 89.38 165 ASP A CA 1
ATOM 1292 C C . ASP A 1 165 ? -4.889 -1.715 -20.714 1.00 89.38 165 ASP A C 1
ATOM 1294 O O . ASP A 1 165 ? -5.214 -2.216 -21.788 1.00 89.38 165 ASP A O 1
ATOM 1298 N N . GLY A 1 166 ? -5.331 -0.512 -20.329 1.00 85.94 166 GLY A N 1
ATOM 1299 C CA . GLY A 1 166 ? -6.303 0.302 -21.070 1.00 85.94 166 GLY A CA 1
ATOM 1300 C C . GLY A 1 166 ? -7.776 -0.018 -20.769 1.00 85.94 166 GLY A C 1
ATOM 1301 O O . GLY A 1 166 ? -8.650 0.749 -21.157 1.00 85.94 166 GLY A O 1
ATOM 1302 N N . THR A 1 167 ? -8.073 -1.084 -20.017 1.00 85.75 167 THR A N 1
ATOM 1303 C CA . THR A 1 167 ? -9.435 -1.478 -19.590 1.00 85.75 167 THR A CA 1
ATOM 1304 C C . THR A 1 167 ? -9.761 -1.037 -18.152 1.00 85.75 167 THR A C 1
ATOM 1306 O O . THR A 1 167 ? -10.770 -1.429 -17.552 1.00 85.75 167 THR A O 1
ATOM 1309 N N . GLY A 1 168 ? -8.857 -0.260 -17.551 1.00 83.88 168 GLY A N 1
ATOM 1310 C CA . GLY A 1 168 ? -8.868 0.108 -16.135 1.00 83.88 168 GLY A CA 1
ATOM 1311 C C . GLY A 1 168 ? -8.321 -0.982 -15.206 1.00 83.88 168 GLY A C 1
ATOM 1312 O O . GLY A 1 168 ? -8.542 -0.896 -14.000 1.00 83.88 168 GLY A O 1
ATOM 1313 N N . GLY A 1 169 ? -7.700 -2.042 -15.741 1.00 90.12 169 GLY A N 1
ATOM 1314 C CA . GLY A 1 169 ? -6.980 -3.063 -14.974 1.00 90.12 169 GLY A CA 1
ATOM 1315 C C . GLY A 1 169 ? -5.482 -3.027 -15.261 1.00 90.12 169 GLY A C 1
ATOM 1316 O O . GLY A 1 169 ? -4.954 -2.018 -15.741 1.00 90.12 169 GLY A O 1
ATOM 1317 N N . HIS A 1 170 ? -4.805 -4.139 -14.982 1.00 94.69 170 HIS A N 1
ATOM 1318 C CA . HIS A 1 170 ? -3.365 -4.259 -15.166 1.00 94.69 170 HIS A CA 1
ATOM 1319 C C . HIS A 1 170 ? -2.958 -5.517 -15.936 1.00 94.69 170 HIS A C 1
ATOM 1321 O O . HIS A 1 170 ? -3.397 -6.636 -15.667 1.00 94.69 170 HIS A O 1
ATOM 1327 N N . ALA A 1 171 ? -2.002 -5.340 -16.845 1.00 95.12 171 ALA A N 1
ATOM 1328 C CA . ALA A 1 171 ? -1.251 -6.423 -17.452 1.00 95.12 171 ALA A CA 1
ATOM 1329 C C . ALA A 1 171 ? -0.031 -6.746 -16.578 1.00 95.12 171 ALA A C 1
ATOM 1331 O O . ALA A 1 171 ? 0.888 -5.936 -16.439 1.00 95.12 171 ALA A O 1
ATOM 1332 N N . PHE A 1 172 ? -0.014 -7.949 -16.012 1.00 96.88 172 PHE A N 1
ATOM 1333 C CA . PHE A 1 172 ? 1.065 -8.444 -15.157 1.00 96.88 172 PHE A CA 1
ATOM 1334 C C . PHE A 1 172 ? 2.096 -9.244 -15.960 1.00 96.88 172 PHE A C 1
ATOM 1336 O O . PHE A 1 172 ? 1.758 -9.894 -16.953 1.00 96.88 172 PHE A O 1
ATOM 1343 N N . SER A 1 173 ? 3.351 -9.213 -15.521 1.00 97.62 173 SER A N 1
ATOM 1344 C CA . SER A 1 173 ? 4.435 -9.982 -16.132 1.00 97.62 173 SER A CA 1
ATOM 1345 C C . SER A 1 173 ? 5.554 -10.294 -15.141 1.00 97.62 173 SER A C 1
ATOM 1347 O O . SER A 1 173 ? 5.857 -9.503 -14.246 1.00 97.62 173 SER A O 1
ATOM 1349 N N . ASP A 1 174 ? 6.222 -11.422 -15.344 1.00 97.06 174 ASP A N 1
ATOM 1350 C CA . ASP A 1 174 ? 7.389 -11.876 -14.581 1.00 97.06 174 ASP A CA 1
ATOM 1351 C C . ASP A 1 174 ? 8.729 -11.425 -15.192 1.00 97.06 174 ASP A C 1
ATOM 1353 O O . ASP A 1 174 ? 9.731 -11.346 -14.488 1.00 97.06 174 ASP A O 1
ATOM 1357 N N . THR A 1 175 ? 8.754 -11.065 -16.479 1.00 95.94 175 THR A N 1
ATOM 1358 C CA . THR A 1 175 ? 9.956 -10.598 -17.187 1.00 95.94 175 THR A CA 1
ATOM 1359 C C . THR A 1 175 ? 9.870 -9.133 -17.598 1.00 95.94 175 THR A C 1
ATOM 1361 O O . THR A 1 175 ? 8.798 -8.597 -17.898 1.00 95.94 175 THR A O 1
ATOM 1364 N N . TYR A 1 176 ? 11.035 -8.483 -17.657 1.00 95.06 176 TYR A N 1
ATOM 1365 C CA . TYR A 1 176 ? 11.139 -7.092 -18.089 1.00 95.06 176 TYR A CA 1
ATOM 1366 C C . TYR A 1 176 ? 10.778 -6.913 -19.571 1.00 95.06 176 TYR A C 1
ATOM 1368 O O . TYR A 1 176 ? 10.076 -5.966 -19.915 1.00 95.06 176 TYR A O 1
ATOM 1376 N N . ASP A 1 177 ? 11.168 -7.849 -20.439 1.00 97.12 177 ASP A N 1
ATOM 1377 C CA . ASP A 1 177 ? 10.846 -7.784 -21.871 1.00 97.12 177 ASP A CA 1
ATOM 1378 C C . ASP A 1 177 ? 9.336 -7.834 -22.119 1.00 97.12 177 ASP A C 1
ATOM 1380 O O . ASP A 1 177 ? 8.800 -7.066 -22.924 1.00 97.12 177 ASP A O 1
ATOM 1384 N N . GLN A 1 178 ? 8.621 -8.709 -21.403 1.00 97.19 178 GLN A N 1
ATOM 1385 C CA . GLN A 1 178 ? 7.166 -8.764 -21.498 1.00 97.19 178 GLN A CA 1
ATOM 1386 C C . GLN A 1 178 ? 6.524 -7.490 -20.942 1.00 97.19 178 GLN A C 1
ATOM 1388 O O . GLN A 1 178 ? 5.574 -6.974 -21.535 1.00 97.19 178 GLN A O 1
ATOM 1393 N N . HIS A 1 179 ? 7.073 -6.940 -19.859 1.00 97.38 179 HIS A N 1
ATOM 1394 C CA . HIS A 1 179 ? 6.629 -5.658 -19.334 1.00 97.38 179 HIS A CA 1
ATOM 1395 C C . HIS A 1 179 ? 6.799 -4.527 -20.362 1.00 97.38 179 HIS A C 1
ATOM 1397 O O . HIS A 1 179 ? 5.850 -3.785 -20.605 1.00 97.38 179 HIS A O 1
ATOM 1403 N N . GLN A 1 180 ? 7.947 -4.432 -21.044 1.00 96.44 180 GLN A N 1
ATOM 1404 C CA . GLN A 1 180 ? 8.175 -3.424 -22.088 1.00 96.44 180 GLN A CA 1
ATOM 1405 C C . GLN A 1 180 ? 7.197 -3.563 -23.261 1.00 96.44 180 GLN A C 1
ATOM 1407 O O . GLN A 1 180 ? 6.703 -2.558 -23.773 1.00 96.44 180 GLN A O 1
ATOM 1412 N N . LYS A 1 181 ? 6.846 -4.795 -23.653 1.00 96.94 181 LYS A N 1
ATOM 1413 C CA . LYS A 1 181 ? 5.793 -5.031 -24.655 1.00 96.94 181 LYS A CA 1
ATOM 1414 C C . LYS A 1 181 ? 4.432 -4.523 -24.177 1.00 96.94 181 LYS A C 1
ATOM 1416 O O . LYS A 1 181 ? 3.708 -3.921 -24.965 1.00 96.94 181 LYS A O 1
ATOM 1421 N N . ASN A 1 182 ? 4.081 -4.741 -22.910 1.00 96.44 182 ASN A N 1
ATOM 1422 C CA . ASN A 1 182 ? 2.822 -4.254 -22.343 1.00 96.44 182 ASN A CA 1
ATOM 1423 C C . ASN A 1 182 ? 2.793 -2.714 -22.273 1.00 96.44 182 ASN A C 1
ATOM 1425 O O . ASN A 1 182 ? 1.799 -2.111 -22.666 1.00 96.44 182 ASN A O 1
ATOM 1429 N N . VAL A 1 183 ? 3.906 -2.077 -21.892 1.00 95.31 183 VAL A N 1
ATOM 1430 C CA . VAL A 1 183 ? 4.066 -0.610 -21.917 1.00 95.31 183 VAL A CA 1
ATOM 1431 C C . VAL A 1 183 ? 3.907 -0.061 -23.338 1.00 95.31 183 VAL A C 1
ATOM 1433 O O . VAL A 1 183 ? 3.207 0.925 -23.554 1.00 95.31 183 VAL A O 1
ATOM 1436 N N . ALA A 1 184 ? 4.522 -0.703 -24.336 1.00 94.88 184 ALA A N 1
ATOM 1437 C CA . ALA A 1 184 ? 4.389 -0.288 -25.731 1.00 94.88 184 ALA A CA 1
ATOM 1438 C C . ALA A 1 184 ? 2.934 -0.375 -26.226 1.00 94.88 184 ALA A C 1
ATOM 1440 O O . ALA A 1 184 ? 2.480 0.527 -26.930 1.00 94.88 184 ALA A O 1
ATOM 1441 N N . LYS A 1 185 ? 2.196 -1.421 -25.825 1.00 94.06 185 LYS A N 1
ATOM 1442 C CA . LYS A 1 185 ? 0.762 -1.561 -26.125 1.00 94.06 185 LYS A CA 1
ATOM 1443 C C . LYS A 1 185 ? -0.064 -0.446 -25.487 1.00 94.06 185 LYS A C 1
ATOM 1445 O O . LYS A 1 185 ? -0.847 0.177 -26.195 1.00 94.06 185 LYS A O 1
ATOM 1450 N N . LEU A 1 186 ? 0.145 -0.157 -24.200 1.00 93.81 186 LEU A N 1
ATOM 1451 C CA . LEU A 1 186 ? -0.557 0.928 -23.509 1.00 93.81 186 LEU A CA 1
ATOM 1452 C C . LEU A 1 186 ? -0.340 2.270 -24.221 1.00 93.81 186 LEU A C 1
ATOM 1454 O O . LEU A 1 186 ? -1.303 2.947 -24.563 1.00 93.81 186 LEU A O 1
ATOM 1458 N N . ARG A 1 187 ? 0.912 2.607 -24.550 1.00 92.75 187 ARG A N 1
ATOM 1459 C CA . ARG A 1 187 ? 1.242 3.858 -25.255 1.00 92.75 187 ARG A CA 1
ATOM 1460 C C . ARG A 1 187 ? 0.604 3.961 -26.637 1.00 92.75 187 ARG A C 1
ATOM 1462 O O . ARG A 1 187 ? 0.318 5.063 -27.095 1.00 92.75 187 ARG A O 1
ATOM 1469 N N . ALA A 1 188 ? 0.429 2.840 -27.337 1.00 92.38 188 ALA A N 1
ATOM 1470 C CA . ALA A 1 188 ? -0.271 2.828 -28.618 1.00 92.38 188 ALA A CA 1
ATOM 1471 C C . ALA A 1 188 ? -1.767 3.133 -28.436 1.00 92.38 188 ALA A C 1
ATOM 1473 O O . ALA A 1 188 ? -2.306 3.952 -29.178 1.00 92.38 188 ALA A O 1
ATOM 1474 N N . ILE A 1 189 ? -2.400 2.544 -27.415 1.00 90.94 189 ILE A N 1
ATOM 1475 C CA . ILE A 1 189 ? -3.803 2.800 -27.057 1.00 90.94 189 ILE A CA 1
ATOM 1476 C C . ILE A 1 189 ? -4.000 4.269 -26.660 1.00 90.94 189 ILE A C 1
ATOM 1478 O O . ILE A 1 189 ? -4.903 4.922 -27.172 1.00 90.94 189 ILE A O 1
ATOM 1482 N N . GLU A 1 190 ? -3.131 4.821 -25.811 1.00 90.25 190 GLU A N 1
ATOM 1483 C CA . GLU A 1 190 ? -3.204 6.226 -25.383 1.00 90.25 190 GLU A CA 1
ATOM 1484 C C . GLU A 1 190 ? -3.108 7.201 -26.562 1.00 90.25 190 GLU A C 1
ATOM 1486 O O . GLU A 1 190 ? -3.881 8.154 -26.640 1.00 90.25 190 GLU A O 1
ATOM 1491 N N . LYS A 1 191 ? -2.197 6.944 -27.512 1.00 90.25 191 LYS A N 1
ATOM 1492 C CA . LYS A 1 191 ? -2.081 7.747 -28.739 1.00 90.25 191 LYS A CA 1
ATOM 1493 C C . LYS A 1 191 ? -3.334 7.666 -29.600 1.00 90.25 191 LYS A C 1
ATOM 1495 O O . LYS A 1 191 ? -3.736 8.676 -30.164 1.00 90.25 191 LYS A O 1
ATOM 1500 N N . GLN A 1 192 ? -3.936 6.485 -29.715 1.00 87.06 192 GLN A N 1
ATOM 1501 C CA . GLN A 1 192 ? -5.158 6.313 -30.493 1.00 87.06 192 GLN A CA 1
ATOM 1502 C C . GLN A 1 192 ? -6.326 7.071 -29.858 1.00 87.06 192 GLN A C 1
ATOM 1504 O O . GLN A 1 192 ? -6.970 7.851 -30.543 1.00 87.06 192 GLN A O 1
ATOM 1509 N N . ILE A 1 193 ? -6.515 6.954 -28.540 1.00 85.12 193 ILE A N 1
ATOM 1510 C CA . ILE A 1 193 ? -7.535 7.718 -27.807 1.00 85.12 193 ILE A CA 1
ATOM 1511 C C . ILE A 1 193 ? -7.317 9.226 -27.979 1.00 85.12 193 ILE A C 1
ATOM 1513 O O . ILE A 1 193 ? -8.273 9.966 -28.198 1.00 85.12 193 ILE A O 1
ATOM 1517 N N . GLN A 1 194 ? -6.067 9.692 -27.902 1.00 83.56 194 GLN A N 1
ATOM 1518 C CA . GLN A 1 194 ? -5.748 11.105 -28.102 1.00 83.56 194 GLN A CA 1
ATOM 1519 C C . GLN A 1 194 ? -6.094 11.577 -29.520 1.00 83.56 194 GLN A C 1
ATOM 1521 O O . GLN A 1 194 ? -6.629 12.673 -29.674 1.00 83.56 194 GLN A O 1
ATOM 1526 N N . ASN A 1 195 ? -5.812 10.758 -30.534 1.00 82.81 195 ASN A N 1
ATOM 1527 C CA . ASN A 1 195 ? -6.142 11.064 -31.922 1.00 82.81 195 ASN A CA 1
ATOM 1528 C C . ASN A 1 195 ? -7.658 11.040 -32.171 1.00 82.81 195 ASN A C 1
ATOM 1530 O O . ASN A 1 195 ? -8.158 11.920 -32.858 1.00 82.81 195 ASN A O 1
ATOM 1534 N N . ASP A 1 196 ? -8.384 10.089 -31.579 1.00 76.56 196 ASP A N 1
ATOM 1535 C CA . ASP A 1 196 ? -9.838 9.948 -31.736 1.00 76.56 196 ASP A CA 1
ATOM 1536 C C . ASP A 1 196 ? -10.619 11.043 -30.979 1.00 76.56 196 ASP A C 1
ATOM 1538 O O . ASP A 1 196 ? -11.749 11.363 -31.334 1.00 76.56 196 ASP A O 1
ATOM 1542 N N . THR A 1 197 ? -10.021 11.633 -29.935 1.00 73.94 197 THR A N 1
ATOM 1543 C CA . THR A 1 197 ? -10.617 12.740 -29.156 1.00 73.94 197 THR A CA 1
ATOM 1544 C C . THR A 1 197 ? -10.305 14.117 -29.761 1.00 73.94 197 THR A C 1
ATOM 1546 O O . THR A 1 197 ? -10.924 15.113 -29.387 1.00 73.94 197 THR A O 1
ATOM 1549 N N . ALA A 1 198 ? -9.349 14.204 -30.691 1.00 64.06 198 ALA A N 1
ATOM 1550 C CA . ALA A 1 198 ? -9.108 15.414 -31.465 1.00 64.06 198 ALA A CA 1
ATOM 1551 C C . ALA A 1 198 ? -10.104 15.453 -32.638 1.00 64.06 198 ALA A C 1
ATOM 1553 O O . ALA A 1 198 ? -9.927 14.734 -33.618 1.00 64.06 198 ALA A O 1
ATOM 1554 N N . GLU A 1 199 ? -11.167 16.260 -32.533 1.00 57.84 199 GLU A N 1
ATOM 1555 C CA . GLU A 1 199 ? -12.115 16.442 -33.643 1.00 57.84 199 GLU A CA 1
ATOM 1556 C C . GLU A 1 199 ? -11.391 16.882 -34.932 1.00 57.84 199 GLU A C 1
ATOM 1558 O O . GLU A 1 199 ? -10.431 17.662 -34.863 1.00 57.84 199 GLU A O 1
ATOM 1563 N N . PRO A 1 200 ? -11.832 16.406 -36.115 1.00 53.91 200 PRO A N 1
ATOM 1564 C CA . PRO A 1 200 ? -11.300 16.887 -37.378 1.00 53.91 200 PRO A CA 1
ATOM 1565 C C . PRO A 1 200 ? -11.651 18.369 -37.510 1.00 53.91 200 PRO A C 1
ATOM 1567 O O . PRO A 1 200 ? -12.800 18.764 -37.338 1.00 53.91 200 PRO A O 1
ATOM 1570 N N . THR A 1 201 ? -10.651 19.198 -37.795 1.00 49.25 201 THR A N 1
ATOM 1571 C CA . THR A 1 201 ? -10.864 20.608 -38.115 1.00 49.25 201 THR A CA 1
ATOM 1572 C C . THR A 1 201 ? -11.825 20.708 -39.296 1.00 49.25 201 THR A C 1
ATOM 1574 O O . THR A 1 201 ? -11.495 20.218 -40.375 1.00 49.25 201 THR A O 1
ATOM 1577 N N . ASP A 1 202 ? -12.988 21.330 -39.090 1.00 50.38 202 ASP A N 1
ATOM 1578 C CA . ASP A 1 202 ? -13.883 21.758 -40.166 1.00 50.38 202 ASP A CA 1
ATOM 1579 C C . ASP A 1 202 ? -13.081 22.604 -41.166 1.00 50.38 202 ASP A C 1
ATOM 1581 O O . ASP A 1 202 ? -12.682 23.734 -40.870 1.00 50.38 202 ASP A O 1
ATOM 1585 N N . ASP A 1 203 ? -12.826 22.052 -42.351 1.00 57.03 203 ASP A N 1
ATOM 1586 C CA . ASP A 1 203 ? -12.314 22.813 -43.486 1.00 57.03 203 ASP A CA 1
ATOM 1587 C C . ASP A 1 203 ? -13.407 23.794 -43.947 1.00 57.03 203 ASP A C 1
ATOM 1589 O O . ASP A 1 203 ? -14.497 23.355 -44.337 1.00 57.03 203 ASP A O 1
ATOM 1593 N N . PRO A 1 204 ? -13.167 25.119 -43.983 1.00 48.03 204 PRO A N 1
ATOM 1594 C CA . PRO A 1 204 ? -14.105 26.011 -44.627 1.00 48.03 204 PRO A CA 1
ATOM 1595 C C . PRO A 1 204 ? -13.994 25.871 -46.149 1.00 48.03 204 PRO A C 1
ATOM 1597 O O . PRO A 1 204 ? -12.944 26.059 -46.766 1.00 48.03 204 PRO A O 1
ATOM 1600 N N . VAL A 1 205 ? -15.147 25.557 -46.730 1.00 41.34 205 VAL A N 1
ATOM 1601 C CA . VAL A 1 205 ? -15.476 25.487 -48.153 1.00 41.34 205 VAL A CA 1
ATOM 1602 C C . VAL A 1 205 ? -14.992 26.725 -48.924 1.00 41.34 205 VAL A C 1
ATOM 1604 O O . VAL A 1 205 ? -15.120 27.862 -48.471 1.00 41.34 205 VAL A O 1
ATOM 1607 N N . SER A 1 206 ? -14.486 26.479 -50.137 1.00 41.59 206 SER A N 1
ATOM 1608 C CA . SER A 1 206 ? -14.120 27.480 -51.149 1.00 41.59 206 SER A CA 1
ATOM 1609 C C . SER A 1 206 ? -15.200 28.544 -51.384 1.00 41.59 206 SER A C 1
ATOM 1611 O O . SER A 1 206 ? -16.346 28.216 -51.688 1.00 41.59 206 SER A O 1
ATOM 1613 N N . GLY A 1 207 ? -14.791 29.816 -51.371 1.00 34.44 207 GLY A N 1
ATOM 1614 C CA . GLY A 1 207 ? -15.554 30.958 -51.876 1.00 34.44 207 GLY A CA 1
ATOM 1615 C C . GLY A 1 207 ? -14.733 31.739 -52.905 1.00 34.44 207 GLY A C 1
ATOM 1616 O O . GLY A 1 207 ? -13.686 32.298 -52.593 1.00 34.44 207 GLY A O 1
ATOM 1617 N N . THR A 1 208 ? -15.202 31.744 -54.148 1.00 37.47 208 THR A N 1
ATOM 1618 C CA . THR A 1 208 ? -14.675 32.482 -55.306 1.00 37.47 208 THR A CA 1
ATOM 1619 C C . THR A 1 208 ? -14.840 34.003 -55.180 1.00 37.47 208 THR A C 1
ATOM 1621 O O . THR A 1 208 ? -15.935 34.442 -54.839 1.00 37.47 208 THR A O 1
ATOM 1624 N N . ALA A 1 209 ? -13.828 34.789 -55.587 1.00 35.50 209 ALA A N 1
ATOM 1625 C CA . ALA A 1 209 ? -13.885 35.757 -56.709 1.00 35.50 209 ALA A CA 1
ATOM 1626 C C . ALA A 1 209 ? -12.994 37.020 -56.547 1.00 35.50 209 ALA A C 1
ATOM 1628 O O . ALA A 1 209 ? -13.164 37.813 -55.630 1.00 35.50 2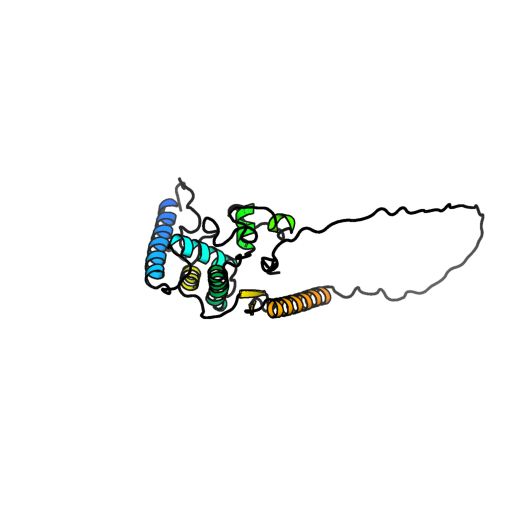09 ALA A O 1
ATOM 1629 N N . ASN A 1 210 ? -12.158 37.211 -57.578 1.00 33.62 210 ASN A N 1
ATOM 1630 C CA . ASN A 1 210 ? -11.681 38.442 -58.237 1.00 33.62 210 ASN A CA 1
ATOM 1631 C C . ASN A 1 210 ? -10.690 39.432 -57.578 1.00 33.62 210 ASN A C 1
ATOM 1633 O O . ASN A 1 210 ? -11.002 40.179 -56.659 1.00 33.62 210 ASN A O 1
ATOM 1637 N N . ALA A 1 211 ? -9.519 39.515 -58.232 1.00 37.75 211 ALA A N 1
ATOM 1638 C CA . ALA A 1 211 ? -8.597 40.661 -58.311 1.00 37.75 211 ALA A CA 1
ATOM 1639 C C . ALA A 1 211 ? -9.103 41.719 -59.336 1.00 37.75 211 ALA A C 1
ATOM 1641 O O . ALA A 1 211 ? -10.084 41.424 -60.028 1.00 37.75 211 ALA A O 1
ATOM 1642 N N . PRO A 1 212 ? -8.492 42.927 -59.471 1.00 44.94 212 PRO A N 1
ATOM 1643 C CA . PRO A 1 212 ? -7.191 43.120 -60.173 1.00 44.94 212 PRO A CA 1
ATOM 1644 C C . PRO A 1 212 ? -6.219 44.145 -59.506 1.00 44.94 212 PRO A C 1
ATOM 1646 O O . PRO A 1 212 ? -6.664 45.026 -58.781 1.00 44.94 212 PRO A O 1
ATOM 1649 N N . ALA A 1 213 ? -4.890 43.911 -59.539 1.00 34.72 213 ALA A N 1
ATOM 1650 C CA . ALA A 1 213 ? -3.815 44.585 -60.331 1.00 34.72 213 ALA A CA 1
ATOM 1651 C C . ALA A 1 213 ? -3.719 46.131 -60.160 1.00 34.72 213 ALA A C 1
ATOM 1653 O O . ALA A 1 213 ? -4.733 46.807 -60.255 1.00 34.72 213 ALA A O 1
ATOM 1654 N N . ASP A 1 214 ? -2.572 46.796 -59.923 1.00 37.22 214 ASP A N 1
ATOM 1655 C CA . ASP A 1 214 ? -1.270 46.746 -60.639 1.00 37.22 214 ASP A CA 1
ATOM 1656 C C . ASP A 1 214 ? -0.172 47.620 -59.888 1.00 37.22 214 ASP A C 1
ATOM 1658 O O . ASP A 1 214 ? -0.431 47.979 -58.738 1.00 37.22 214 ASP A O 1
ATOM 1662 N N . PRO A 1 215 ? 1.053 47.969 -60.385 1.00 47.75 215 PRO A N 1
ATOM 1663 C CA . PRO A 1 215 ? 2.303 47.328 -59.921 1.00 47.75 215 PRO A CA 1
ATOM 1664 C C . PRO A 1 215 ? 3.542 48.229 -59.564 1.00 47.75 215 PRO A C 1
ATOM 1666 O O . PRO A 1 215 ? 3.644 49.392 -59.941 1.00 47.75 215 PRO A O 1
ATOM 1669 N N . ASN A 1 216 ? 4.571 47.567 -58.988 1.00 36.66 216 ASN A N 1
ATOM 1670 C CA . ASN A 1 216 ? 6.043 47.749 -59.169 1.00 36.66 216 ASN A CA 1
ATOM 1671 C C . ASN A 1 216 ? 6.858 48.803 -58.328 1.00 36.66 216 ASN A C 1
ATOM 1673 O O . ASN A 1 216 ? 6.267 49.582 -57.590 1.00 36.66 216 ASN A O 1
ATOM 1677 N N . PRO A 1 217 ? 8.226 48.795 -58.333 1.00 53.31 217 PRO A N 1
ATOM 1678 C CA . PRO A 1 217 ? 9.105 48.175 -57.307 1.00 53.31 217 PRO A CA 1
ATOM 1679 C C . PRO A 1 217 ? 10.206 49.135 -56.763 1.00 53.31 217 PRO A C 1
ATOM 1681 O O . PRO A 1 217 ? 10.250 50.278 -57.192 1.00 53.31 217 PRO A O 1
ATOM 1684 N N . THR A 1 218 ? 11.140 48.691 -55.889 1.00 30.12 218 THR A N 1
ATOM 1685 C CA . THR A 1 218 ? 12.610 49.006 -55.917 1.00 30.12 218 THR A CA 1
ATOM 1686 C C . THR A 1 218 ? 13.392 48.209 -54.841 1.00 30.12 218 THR A C 1
ATOM 1688 O O . THR A 1 218 ? 12.888 47.911 -53.764 1.00 30.12 218 THR A O 1
ATOM 1691 N N . ALA A 1 219 ? 14.632 47.846 -55.193 1.00 30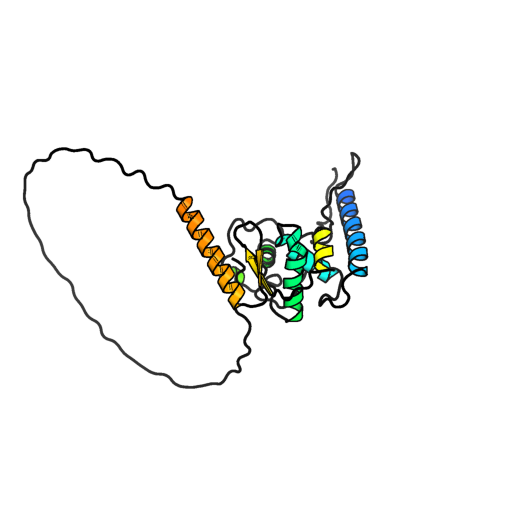.58 219 ALA A N 1
ATOM 1692 C CA . ALA A 1 219 ? 15.608 46.949 -54.565 1.00 30.58 219 ALA A CA 1
ATOM 1693 C C . ALA A 1 219 ? 16.462 47.522 -53.406 1.00 30.58 219 ALA A C 1
ATOM 1695 O O . ALA A 1 219 ? 16.561 48.738 -53.275 1.00 30.58 219 ALA A O 1
ATOM 1696 N N . THR A 1 220 ? 17.172 46.642 -52.661 1.00 31.69 220 THR A N 1
ATOM 1697 C CA . THR A 1 220 ? 18.607 46.739 -52.215 1.00 31.69 220 THR A CA 1
ATOM 1698 C C . THR A 1 220 ? 18.988 45.555 -51.275 1.00 31.69 220 THR A C 1
ATOM 1700 O O . THR A 1 220 ? 18.351 45.339 -50.256 1.00 31.69 220 THR A O 1
ATOM 1703 N N . THR A 1 221 ? 19.778 44.559 -51.720 1.00 29.55 221 THR A N 1
ATOM 1704 C CA . THR A 1 221 ? 21.237 44.281 -51.508 1.00 29.55 221 THR A CA 1
ATOM 1705 C C . THR A 1 221 ? 21.774 43.894 -50.099 1.00 29.55 221 THR A C 1
ATOM 1707 O O . THR A 1 221 ? 22.021 44.783 -49.300 1.00 29.55 221 THR A O 1
ATOM 1710 N N . LYS A 1 222 ? 22.132 42.587 -49.949 1.00 33.62 222 LYS A N 1
ATOM 1711 C CA . LYS A 1 222 ? 23.392 41.924 -49.430 1.00 33.62 222 LYS A CA 1
ATOM 1712 C C . LYS A 1 222 ? 23.959 42.226 -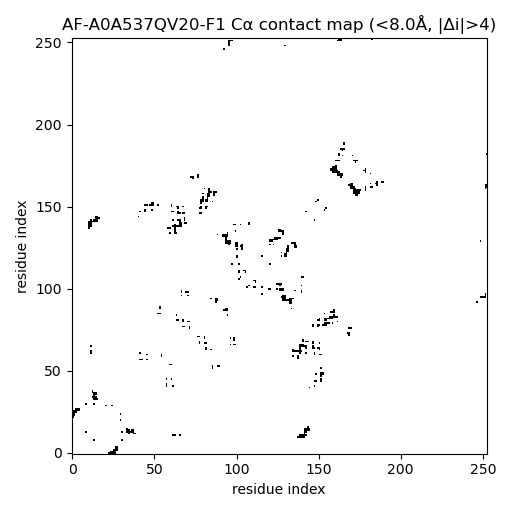48.005 1.00 33.62 222 LYS A C 1
ATOM 1714 O O . LYS A 1 222 ? 23.648 43.274 -47.466 1.00 33.62 222 LYS A O 1
ATOM 1719 N N . PRO A 1 223 ? 24.963 41.468 -47.460 1.00 43.69 223 PRO A N 1
ATOM 1720 C CA . PRO A 1 223 ? 25.407 40.056 -47.622 1.00 43.69 223 PRO A CA 1
ATOM 1721 C C . PRO A 1 223 ? 25.725 39.287 -46.288 1.00 43.69 223 PRO A C 1
ATOM 1723 O O . PRO A 1 223 ? 25.749 39.852 -45.202 1.00 43.69 223 PRO A O 1
ATOM 1726 N N . ALA A 1 224 ? 26.058 37.988 -46.413 1.00 38.53 224 ALA A N 1
ATOM 1727 C CA . ALA A 1 224 ? 26.622 37.071 -45.394 1.00 38.53 224 ALA A CA 1
ATOM 1728 C C . ALA A 1 224 ? 28.087 37.369 -44.967 1.00 38.53 224 ALA A C 1
ATOM 1730 O O . ALA A 1 224 ? 28.761 38.158 -45.634 1.00 38.53 224 ALA A O 1
ATOM 1731 N N . PRO A 1 225 ? 28.633 36.663 -43.942 1.00 43.84 225 PRO A N 1
ATOM 1732 C CA . PRO A 1 225 ? 29.734 35.719 -44.237 1.00 43.84 225 PRO A CA 1
ATOM 1733 C C . PRO A 1 225 ? 29.819 34.424 -43.376 1.00 43.84 225 PRO A C 1
ATOM 1735 O O . PRO A 1 225 ? 29.230 34.298 -42.308 1.00 43.84 225 PRO A O 1
ATOM 1738 N N . ALA A 1 226 ? 30.610 33.468 -43.888 1.00 34.94 226 ALA A N 1
ATOM 1739 C CA . ALA A 1 226 ? 31.065 32.184 -43.312 1.00 34.94 226 ALA A CA 1
ATOM 1740 C C . ALA A 1 226 ? 32.268 32.364 -42.331 1.00 34.94 226 ALA A C 1
ATOM 1742 O O . ALA A 1 226 ? 32.856 33.437 -42.323 1.00 34.94 226 ALA A O 1
ATOM 1743 N N . LYS A 1 227 ? 32.721 31.428 -41.469 1.00 33.72 227 LYS A N 1
ATOM 1744 C CA . LYS A 1 227 ? 33.421 30.136 -41.706 1.00 33.72 227 LYS A CA 1
ATOM 1745 C C . LYS A 1 227 ? 33.796 29.466 -40.349 1.00 33.72 227 LYS A C 1
ATOM 1747 O O . LYS A 1 227 ? 34.020 30.154 -39.361 1.00 33.72 227 LYS A O 1
ATOM 1752 N N . LYS A 1 228 ? 33.937 28.130 -40.361 1.00 34.72 228 LYS A N 1
ATOM 1753 C CA . LYS A 1 228 ? 34.548 27.204 -39.359 1.00 34.72 228 LYS A CA 1
ATOM 1754 C C . LYS A 1 228 ? 36.100 27.328 -39.308 1.00 34.72 228 LYS A C 1
ATOM 1756 O O . LYS A 1 228 ? 36.641 27.855 -40.281 1.00 34.72 228 LYS A O 1
ATOM 1761 N N . PRO A 1 229 ? 36.836 26.827 -38.275 1.00 40.44 229 PRO A N 1
ATOM 1762 C CA . PRO A 1 229 ? 37.277 25.410 -38.229 1.00 40.44 229 PRO A CA 1
ATOM 1763 C C . PRO A 1 229 ? 37.435 24.754 -36.829 1.00 40.44 229 PRO A C 1
ATOM 1765 O O . PRO A 1 229 ? 37.269 25.378 -35.788 1.00 40.44 229 PRO A O 1
ATOM 1768 N N . ALA A 1 230 ? 37.709 23.443 -36.866 1.00 34.88 230 ALA A N 1
ATOM 1769 C CA . ALA A 1 230 ? 37.758 22.450 -35.788 1.00 34.88 230 ALA A CA 1
ATOM 1770 C C . ALA A 1 230 ? 39.089 22.384 -35.005 1.00 34.88 230 ALA A C 1
ATOM 1772 O O . ALA A 1 230 ? 40.115 22.860 -35.493 1.00 34.88 230 ALA A O 1
ATOM 1773 N N . ARG A 1 231 ? 39.094 21.684 -33.853 1.00 32.47 231 ARG A N 1
ATOM 1774 C CA . ARG A 1 231 ? 40.306 21.069 -33.275 1.00 32.47 231 ARG A CA 1
ATOM 1775 C C . ARG A 1 231 ? 39.994 19.870 -32.356 1.00 32.47 231 ARG A C 1
ATOM 1777 O O . ARG A 1 231 ? 39.211 19.998 -31.422 1.00 32.47 231 ARG A O 1
ATOM 1784 N N . GLU A 1 232 ? 40.627 18.734 -32.653 1.00 32.78 232 GLU A N 1
ATOM 1785 C CA . GLU A 1 232 ? 40.741 17.493 -31.861 1.00 32.78 232 GLU A CA 1
ATOM 1786 C C . GLU A 1 232 ? 41.765 17.604 -30.720 1.00 32.78 232 GLU A C 1
ATOM 1788 O O . GLU A 1 232 ? 42.795 18.251 -30.913 1.00 32.78 232 GLU A O 1
ATOM 1793 N N . VAL A 1 233 ? 41.549 16.873 -29.611 1.00 36.38 233 VAL A N 1
ATOM 1794 C CA . VAL A 1 233 ? 42.590 16.252 -28.744 1.00 36.38 233 VAL A CA 1
ATOM 1795 C C . VAL A 1 233 ? 41.964 15.121 -27.866 1.00 36.38 233 VAL A C 1
ATOM 1797 O O . VAL A 1 233 ? 40.737 15.045 -27.814 1.00 36.38 233 VAL A O 1
ATOM 1800 N N . PRO A 1 234 ? 42.727 14.196 -27.225 1.00 36.41 234 PRO A N 1
ATOM 1801 C CA . PRO A 1 234 ? 42.492 12.744 -27.283 1.00 36.41 234 PRO A CA 1
ATOM 1802 C C . PRO A 1 234 ? 42.179 12.076 -25.916 1.00 36.41 234 PRO A C 1
ATOM 1804 O O . PRO A 1 234 ? 42.268 12.697 -24.860 1.00 36.41 234 PRO A O 1
ATOM 1807 N N . SER A 1 235 ? 41.855 10.774 -25.927 1.00 34.28 235 SER A N 1
ATOM 1808 C CA . SER A 1 235 ? 41.813 9.886 -24.738 1.00 34.28 235 SER A CA 1
ATOM 1809 C C . SER A 1 235 ? 43.199 9.304 -24.403 1.00 34.28 235 SER A C 1
ATOM 1811 O O . SER A 1 235 ? 44.023 9.162 -25.310 1.00 34.28 235 SER A O 1
ATOM 1813 N N . PRO A 1 236 ? 43.492 8.958 -23.129 1.00 39.50 236 PRO A N 1
ATOM 1814 C CA . PRO A 1 236 ? 43.354 7.569 -22.612 1.00 39.50 236 PRO A CA 1
ATOM 1815 C C . PRO A 1 236 ? 42.923 7.550 -21.107 1.00 39.50 236 PRO A C 1
ATOM 1817 O O . PRO A 1 236 ? 42.812 8.611 -20.513 1.00 39.50 236 PRO A O 1
ATOM 1820 N N . ARG A 1 237 ? 42.643 6.477 -20.344 1.00 29.98 237 ARG A N 1
ATOM 1821 C CA . ARG A 1 237 ? 42.898 5.022 -20.355 1.00 29.98 237 ARG A CA 1
ATOM 1822 C C . ARG A 1 237 ? 41.948 4.340 -19.331 1.00 29.98 237 ARG A C 1
ATOM 1824 O O . ARG A 1 237 ? 41.326 5.007 -18.513 1.00 29.98 237 ARG A O 1
ATOM 1831 N N . GLN A 1 238 ? 41.890 3.011 -19.400 1.00 30.14 238 GLN A N 1
ATOM 1832 C CA . GLN A 1 238 ? 41.018 2.059 -18.694 1.00 30.14 238 GLN A CA 1
ATOM 1833 C C . GLN A 1 238 ? 41.116 2.032 -17.155 1.00 30.14 238 GLN A C 1
ATOM 1835 O O . GLN A 1 238 ? 42.200 2.148 -16.590 1.00 30.14 238 GLN A O 1
ATOM 1840 N N . GLY A 1 239 ? 39.983 1.722 -16.514 1.00 27.73 239 GLY A N 1
ATOM 1841 C CA . GLY A 1 239 ? 39.871 1.233 -15.139 1.00 27.73 239 GLY A CA 1
ATOM 1842 C C . GLY A 1 239 ? 38.610 0.373 -15.006 1.00 27.73 239 GLY A C 1
ATOM 1843 O O . GLY A 1 239 ? 37.505 0.834 -15.268 1.00 27.73 239 GLY A O 1
ATOM 1844 N N . THR A 1 240 ? 38.808 -0.899 -14.686 1.00 31.98 240 THR A N 1
ATOM 1845 C CA . THR A 1 240 ? 37.823 -1.976 -14.507 1.00 31.98 240 THR A CA 1
ATOM 1846 C C . THR A 1 240 ? 36.785 -1.674 -13.423 1.00 31.98 240 THR A C 1
ATOM 1848 O O . THR A 1 240 ? 37.161 -1.303 -12.314 1.00 31.98 240 THR A O 1
ATOM 1851 N N . VAL A 1 241 ? 35.500 -1.920 -13.703 1.00 30.70 241 VAL A N 1
ATOM 1852 C CA . VAL A 1 241 ? 34.442 -1.992 -12.680 1.00 30.70 241 VAL A CA 1
ATOM 1853 C C . VAL A 1 241 ? 33.490 -3.142 -12.994 1.00 30.70 241 VAL A C 1
ATOM 1855 O O . VAL A 1 241 ? 32.908 -3.218 -14.077 1.00 30.70 241 VAL A O 1
ATOM 1858 N N . GLU A 1 242 ? 33.388 -4.051 -12.027 1.00 29.41 242 GLU A N 1
ATOM 1859 C CA . GLU A 1 242 ? 32.487 -5.198 -11.998 1.00 29.41 242 GLU A CA 1
ATOM 1860 C C . GLU A 1 242 ? 31.026 -4.774 -12.166 1.00 29.41 242 GLU A C 1
ATOM 1862 O O . GLU A 1 242 ? 30.536 -3.817 -11.564 1.00 29.41 242 GLU A O 1
ATOM 1867 N N . SER A 1 243 ? 30.322 -5.517 -13.012 1.00 26.58 243 SER A N 1
ATOM 1868 C CA . SER A 1 243 ? 28.953 -5.249 -13.432 1.00 26.58 243 SER A CA 1
ATOM 1869 C C . SER A 1 243 ? 27.958 -5.840 -12.429 1.00 26.58 243 SER A C 1
ATOM 1871 O O . SER A 1 243 ? 27.480 -6.961 -12.594 1.00 26.58 243 SER A O 1
ATOM 1873 N N . THR A 1 244 ? 27.602 -5.091 -11.387 1.00 30.50 244 THR A N 1
ATOM 1874 C CA . THR A 1 244 ? 26.398 -5.391 -10.599 1.00 30.50 244 THR A CA 1
ATOM 1875 C C . THR A 1 244 ? 25.186 -4.806 -11.323 1.00 30.50 244 THR A C 1
ATOM 1877 O O . THR A 1 244 ? 24.827 -3.637 -11.188 1.00 30.50 244 THR A O 1
ATOM 1880 N N . THR A 1 245 ? 24.569 -5.627 -12.174 1.00 31.28 245 THR A N 1
ATOM 1881 C CA . THR A 1 245 ? 23.405 -5.232 -12.978 1.00 31.28 245 THR A CA 1
ATOM 1882 C C . THR A 1 245 ? 22.187 -5.055 -12.071 1.00 31.28 245 THR A C 1
ATOM 1884 O O . THR A 1 245 ? 21.455 -6.001 -11.791 1.00 31.28 245 THR A O 1
ATOM 1887 N N . SER A 1 246 ? 21.974 -3.831 -11.590 1.00 33.47 246 SER A N 1
ATOM 1888 C CA . SER A 1 246 ? 20.685 -3.412 -11.038 1.00 33.47 246 SER A CA 1
ATOM 1889 C C . SER A 1 246 ? 19.673 -3.306 -12.187 1.00 33.47 246 SER A C 1
ATOM 1891 O O . SER A 1 246 ? 20.012 -2.729 -13.225 1.00 33.47 246 SER A O 1
ATOM 1893 N N . PRO A 1 247 ? 18.445 -3.840 -12.055 1.00 37.91 247 PRO A N 1
ATOM 1894 C CA . PRO A 1 247 ? 17.437 -3.709 -13.100 1.00 37.91 247 PRO A CA 1
ATOM 1895 C C . PRO A 1 247 ? 17.072 -2.228 -13.323 1.00 37.91 247 PRO A C 1
ATOM 1897 O O . PRO A 1 247 ? 17.149 -1.424 -12.386 1.00 37.91 247 PRO A O 1
ATOM 1900 N N . PRO A 1 248 ? 16.684 -1.841 -14.553 1.00 40.03 248 PRO A N 1
ATOM 1901 C CA . PRO A 1 248 ? 16.424 -0.449 -14.903 1.00 40.03 248 PRO A CA 1
ATOM 1902 C C . PRO A 1 248 ? 15.264 0.146 -14.094 1.00 40.03 248 PRO A C 1
ATOM 1904 O O . PRO A 1 248 ? 14.358 -0.550 -13.637 1.00 40.03 248 PRO A O 1
ATOM 1907 N N . VAL A 1 249 ? 15.288 1.471 -13.930 1.00 42.03 249 VAL A N 1
ATOM 1908 C CA . VAL A 1 249 ? 14.187 2.233 -13.329 1.00 42.03 249 VAL A CA 1
ATOM 1909 C C . VAL A 1 249 ? 12.943 2.079 -14.202 1.00 42.03 249 VAL A C 1
ATOM 1911 O O . VAL A 1 249 ? 12.902 2.589 -15.321 1.00 42.03 249 VAL A O 1
ATOM 1914 N N . VAL A 1 250 ? 11.941 1.360 -13.697 1.00 46.28 250 VAL A N 1
ATOM 1915 C CA . VAL A 1 250 ? 10.687 1.103 -14.405 1.00 46.28 250 VAL A CA 1
ATOM 1916 C C . VAL A 1 250 ? 9.658 2.119 -13.933 1.00 46.28 250 VAL A C 1
ATOM 1918 O O . VAL A 1 250 ? 9.212 2.046 -12.793 1.00 46.28 250 VAL A O 1
ATOM 1921 N N . LEU A 1 251 ? 9.303 3.081 -14.790 1.00 44.78 251 LEU A N 1
ATOM 1922 C CA . LEU A 1 251 ? 8.090 3.869 -14.573 1.00 44.78 251 LEU A CA 1
ATOM 1923 C C . LEU A 1 251 ? 6.893 2.960 -14.847 1.00 44.78 251 LEU A C 1
ATOM 1925 O O . LEU A 1 251 ? 6.812 2.364 -15.918 1.00 44.78 251 LEU A O 1
ATOM 1929 N N . GLN A 1 252 ? 5.956 2.895 -13.907 1.00 48.75 252 GLN A N 1
ATOM 1930 C CA . GLN A 1 252 ? 4.695 2.157 -14.053 1.00 48.75 252 GLN A CA 1
ATOM 1931 C C . GLN A 1 252 ? 3.679 2.873 -14.977 1.00 48.75 252 GLN A C 1
ATOM 1933 O O . GLN A 1 252 ? 2.487 2.577 -14.937 1.00 48.75 252 GLN A O 1
ATOM 1938 N N . ARG A 1 253 ? 4.149 3.818 -15.807 1.00 48.62 253 ARG A N 1
ATOM 1939 C CA . ARG A 1 253 ? 3.379 4.631 -16.758 1.00 48.62 253 ARG A CA 1
ATOM 1940 C C . ARG A 1 253 ? 4.088 4.679 -18.115 1.00 48.62 253 ARG A C 1
ATOM 1942 O O . ARG A 1 253 ? 5.312 4.963 -18.147 1.00 48.62 253 ARG A O 1
#

Foldseek 3Di:
DDDDDPDDDDFQQFADDDDDDDPPDYPVNVRVVRNVVSVVLLVVLLVVFDPPFLQDDSQLLSQLLLLLQVPDPDLVCSLVLLVQLRLCLVVQAQNLGPLLLQCQVCVLVDGPVDDDDPVSQVDDDLSNSSPDTHTRPGHSHHGHSSSSNSNRRHDPDLWNAWADQLPRDIDTDNDPVVVVVSVVNVVVVVVVVVVVPPDDPPDDDDDDDDDDDDDDDDDDDDDDDDDDDDDDDDDDDDDDDDDPDRDDNDDSD

Secondary structure (DSSP, 8-state):
-BS--SSPPPTT-S--------TT-BHHHHHHHHHHHHHHHHHHHHHTS-TT-S--SHHHHHHHHHHHHHH--SGGGHHHHHHHHHHHHHTT-----HHHHHHHHHTTSS--SSPPPHHHHHS--TT-TTTSSSS-SS-SS---HHHHHHHHS-------EEEE-SSSSEEEESSHHHHHHHHHHHHHHHHHHHHHHSPPP-PPPP---------------------------------------PPP-----

Sequence (253 aa):
FSGSVREMPREGTMLPETYKFPRGTTREQVIARMQQAHKRALAEIWERRTPDLPIKTPEQLVTLASIVEKETGKSDERSRVASVFINRLRQKIKLQSDPTIIYGLVGGRGTLGRPIKRSEIQQPSPYNTYVVDGLPPGPIANPGRASLEAAANPARTRDLFFVADGTGGHAFSDTYDQHQKNVAKLRAIEKQIQNDTAEPTDDPVSGTANAPADPNPTATTKPAPAKKPAREVPSPRQGTVESTTSPPVVLQR

Nearest PDB structures (foldseek):
  2r1f-assembly1_A  TM=9.267E-01  e=2.224E-17  Escherichia coli K-12
  4iiw-assembly1_B  TM=8.552E-01  e=1.656E-10  Listeria monocytogenes EGD-e
  4iiw-assembly1_A-5  TM=8.594E-01  e=2.292E-10  Listeria monocytogenes EGD-e
  8yoa-assembly1_A  TM=8.220E-01  e=1.950E-08  Mycobacteroides abscessus

Solvent-accessible surface area (backbone atoms only — not comparable to full-atom values): 15830 Å² total; per-residue (Å²): 117,44,81,76,73,93,69,83,80,62,66,46,46,41,40,68,72,94,80,89,76,67,90,83,46,35,45,53,60,52,52,53,51,27,31,52,51,26,55,51,53,50,52,58,43,59,74,70,29,55,89,89,53,91,61,90,45,71,67,52,41,42,23,51,4,11,50,41,46,72,72,45,87,47,82,86,50,35,24,50,56,26,19,20,52,52,47,22,49,69,68,71,39,56,60,45,46,68,67,36,38,50,28,61,74,53,68,68,77,65,79,81,92,60,84,88,51,75,68,61,62,68,45,86,45,77,32,20,21,70,69,38,75,55,76,48,94,55,35,70,32,52,31,36,69,68,26,44,46,14,54,34,54,40,44,94,68,73,33,58,43,59,33,58,58,82,82,80,51,68,48,72,24,62,47,68,71,58,40,53,53,47,53,52,51,35,55,51,51,52,51,50,54,54,56,73,70,50,74,80,78,82,77,83,77,90,79,90,84,84,86,83,89,88,89,88,90,88,89,87,85,89,86,87,87,88,83,88,88,88,87,89,86,85,90,90,84,90,79,92,76,86,84,81,82,70,79,77,91,65,71,68,114

Radius of gyration: 28.55 Å; Cα contacts (8 Å, |Δi|>4): 321; chains: 1; bounding box: 69×67×81 Å

pLDDT: mean 81.85, std 23.65, range [26.58, 98.69]